Protein AF-A0A1N7S6X3-F1 (afdb_monomer)

pLDDT: mean 72.39, std 24.39, range [26.75, 98.44]

Secondary structure (DSSP, 8-state):
--SSSSSSTTSSSS-----------------------------------------------------------------------------------S---PPSSSSHHHHHHHHHHHH--S---HHHHHHHHHHHHHH-TTHHHHHHHHHHHHHHTTT--TTTHHHHHHHH-HHHHHHHHHHHHHHHH-EES-TTSPEE--STT-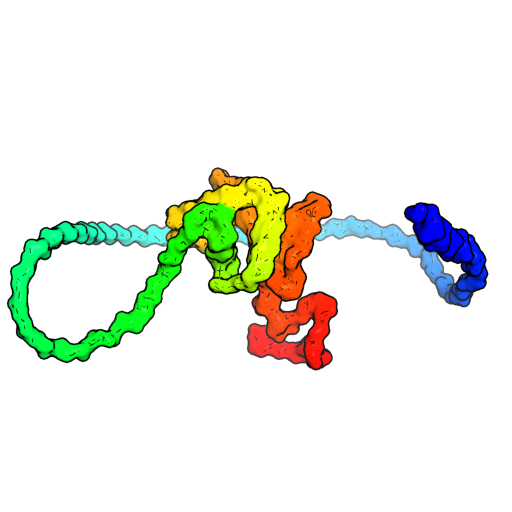TTTGGGTTTPPPTTPPPSSTTGGGSPPTT-

Nearest PDB structures (foldseek):
  8xcm-assembly1_B  TM=8.929E-01  e=5.347E-07  Gluconobacter japonicus

Solvent-accessible surface area (backbone atoms only — not comparable to full-atom values): 16287 Å² total; per-residue (Å²): 145,84,78,73,76,71,69,72,76,69,73,83,84,79,84,82,82,92,86,82,88,84,84,84,86,78,87,87,84,89,78,85,92,77,89,78,92,78,81,91,78,88,80,81,89,79,86,77,79,79,75,81,76,81,79,77,80,79,84,79,86,77,90,74,90,76,87,79,80,79,80,84,75,87,76,93,74,90,81,90,83,89,84,92,79,84,84,86,90,79,82,84,76,82,72,77,82,81,82,71,80,68,53,82,54,31,48,70,70,25,45,53,50,48,48,24,59,59,71,72,43,94,75,74,59,67,68,59,49,51,52,50,52,53,51,46,41,70,68,32,88,56,39,40,61,43,43,23,52,48,44,56,49,49,66,78,48,73,80,68,54,54,89,46,47,46,64,65,25,47,82,80,38,50,69,52,21,49,51,51,51,48,53,52,38,33,46,38,64,8,36,38,70,53,87,92,61,62,45,80,80,37,70,88,79,14,52,67,48,66,89,42,57,93,78,50,72,59,85,98,54,83,68,100,57,81,75,59,85,76,56,80,61,95,89,112

Mean predicted aligned error: 19.17 Å

Structure (mmCIF, N/CA/C/O backbone):
data_AF-A0A1N7S6X3-F1
#
_entry.id   AF-A0A1N7S6X3-F1
#
loop_
_atom_site.group_PDB
_atom_site.id
_atom_site.type_symbol
_atom_site.label_atom_id
_atom_site.label_alt_id
_atom_site.label_comp_id
_atom_site.label_asym_id
_atom_site.label_entity_id
_atom_site.label_seq_id
_atom_site.pdbx_PDB_ins_code
_atom_site.Cartn_x
_atom_site.Cartn_y
_atom_site.Cartn_z
_atom_site.occupancy
_atom_site.B_iso_or_equiv
_atom_site.auth_seq_id
_atom_site.auth_comp_id
_atom_site.auth_asym_id
_atom_site.auth_atom_id
_atom_site.pdbx_PDB_model_num
ATOM 1 N N . MET A 1 1 ? 45.429 -6.943 33.899 1.00 53.84 1 MET A N 1
ATOM 2 C CA . MET A 1 1 ? 45.073 -7.357 32.523 1.00 53.84 1 MET A CA 1
ATOM 3 C C . MET A 1 1 ? 44.300 -6.200 31.912 1.00 53.84 1 MET A C 1
ATOM 5 O O . MET A 1 1 ? 43.087 -6.241 31.816 1.00 53.84 1 MET A O 1
ATOM 9 N N . THR A 1 2 ? 45.024 -5.109 31.670 1.00 52.00 2 THR A N 1
ATOM 10 C CA . THR A 1 2 ? 44.498 -3.747 31.445 1.00 52.00 2 THR A CA 1
ATOM 11 C C . THR A 1 2 ? 45.478 -2.945 30.575 1.00 52.00 2 THR A C 1
ATOM 13 O O . THR A 1 2 ? 45.560 -1.732 30.688 1.00 52.00 2 THR A O 1
ATOM 16 N N . ASP A 1 3 ? 46.244 -3.635 29.722 1.00 44.94 3 ASP A N 1
ATOM 17 C CA . ASP A 1 3 ? 47.366 -3.055 28.957 1.00 44.94 3 ASP A CA 1
ATOM 18 C C . ASP A 1 3 ? 47.232 -3.249 27.432 1.00 44.94 3 ASP A C 1
ATOM 20 O O . ASP A 1 3 ? 48.118 -2.900 26.666 1.00 44.94 3 ASP A O 1
ATOM 24 N N . VAL A 1 4 ? 46.106 -3.799 26.956 1.00 49.28 4 VAL A N 1
ATOM 25 C CA . VAL A 1 4 ? 45.870 -4.014 25.511 1.00 49.28 4 VAL A CA 1
ATOM 26 C C . VAL A 1 4 ? 44.917 -2.965 24.918 1.00 49.28 4 VAL A C 1
ATOM 28 O O . VAL A 1 4 ? 44.951 -2.705 23.720 1.00 49.28 4 VAL A O 1
ATOM 31 N N . GLU A 1 5 ? 44.132 -2.268 25.744 1.00 48.59 5 GLU A N 1
ATOM 32 C CA . GLU A 1 5 ? 43.125 -1.304 25.267 1.00 48.59 5 GLU A CA 1
ATOM 33 C C . GLU A 1 5 ? 43.655 0.136 25.105 1.00 48.59 5 GLU A C 1
ATOM 35 O O . GLU A 1 5 ? 43.010 0.968 24.476 1.00 48.59 5 GLU A O 1
ATOM 40 N N . GLN A 1 6 ? 44.864 0.441 25.596 1.00 47.25 6 GLN A N 1
ATOM 41 C CA . GLN A 1 6 ? 45.470 1.779 25.473 1.00 47.25 6 GLN A CA 1
ATOM 42 C C . GLN A 1 6 ? 46.377 1.964 24.246 1.00 47.25 6 GLN A C 1
ATOM 44 O O . GLN A 1 6 ? 46.793 3.088 23.964 1.00 47.25 6 GLN A O 1
ATOM 49 N N . HIS A 1 7 ? 46.654 0.905 23.476 1.00 40.56 7 HIS A N 1
ATOM 50 C CA . HIS A 1 7 ? 47.499 1.005 22.279 1.00 40.56 7 HIS A CA 1
ATOM 51 C C . HIS A 1 7 ? 46.708 1.255 20.982 1.00 40.56 7 HIS A C 1
ATOM 53 O O . HIS A 1 7 ? 47.263 1.791 20.030 1.00 40.56 7 HIS A O 1
ATOM 59 N N . ALA A 1 8 ? 45.403 0.957 20.958 1.00 43.66 8 ALA A N 1
ATOM 60 C CA . ALA A 1 8 ? 44.550 1.176 19.782 1.00 43.66 8 ALA A CA 1
ATOM 61 C C . ALA A 1 8 ? 43.946 2.594 19.703 1.00 43.66 8 ALA A C 1
ATOM 63 O O . ALA A 1 8 ? 43.548 3.036 18.632 1.00 43.66 8 ALA A O 1
ATOM 64 N N . ALA A 1 9 ? 43.919 3.342 20.811 1.00 42.94 9 ALA A N 1
ATOM 65 C CA . ALA A 1 9 ? 43.341 4.690 20.867 1.00 42.94 9 ALA A CA 1
ATOM 66 C C . ALA A 1 9 ? 44.342 5.824 20.553 1.00 42.94 9 ALA A C 1
ATOM 68 O O . ALA A 1 9 ? 44.000 6.999 20.672 1.00 42.94 9 ALA A O 1
ATOM 69 N N . ARG A 1 10 ? 45.589 5.501 20.174 1.00 41.31 10 ARG A N 1
ATOM 70 C CA . ARG A 1 10 ? 46.667 6.493 19.980 1.00 41.31 10 ARG A CA 1
ATOM 71 C C . ARG A 1 10 ? 47.077 6.710 18.520 1.00 41.31 10 ARG A C 1
ATOM 73 O O . ARG A 1 10 ? 47.930 7.554 18.264 1.00 41.31 10 ARG A O 1
ATOM 80 N N . THR A 1 11 ? 46.468 5.998 17.572 1.00 42.06 11 THR A N 1
ATOM 81 C CA . THR A 1 11 ? 46.850 6.032 16.148 1.00 42.06 11 THR A CA 1
ATOM 82 C C . THR A 1 11 ? 45.893 6.788 15.225 1.00 42.06 11 THR A C 1
ATOM 84 O O . THR A 1 11 ? 46.257 6.999 14.076 1.00 42.06 11 THR A O 1
ATOM 87 N N . ASP A 1 12 ? 44.746 7.282 15.703 1.00 36.38 12 ASP A N 1
ATOM 88 C CA . ASP A 1 12 ? 43.771 7.999 14.851 1.00 36.38 12 ASP A CA 1
ATOM 89 C C . ASP A 1 12 ? 43.773 9.534 15.004 1.00 36.38 12 ASP A C 1
ATOM 91 O O . ASP A 1 12 ? 42.962 10.236 14.408 1.00 36.38 12 ASP A O 1
ATOM 95 N N . ALA A 1 13 ? 44.712 10.095 15.772 1.00 40.72 13 ALA A N 1
ATOM 96 C CA . ALA A 1 13 ? 44.792 11.541 16.023 1.00 40.72 13 ALA A CA 1
ATOM 97 C C . ALA A 1 13 ? 45.877 12.276 15.204 1.00 40.72 13 ALA A C 1
ATOM 99 O O . ALA A 1 13 ? 46.260 13.386 15.568 1.00 40.72 13 ALA A O 1
ATOM 100 N N . ALA A 1 14 ? 46.400 11.682 14.122 1.00 39.44 14 ALA A N 1
ATOM 101 C CA . ALA A 1 14 ? 47.590 12.196 13.424 1.00 39.44 14 ALA A CA 1
ATOM 102 C C . ALA A 1 14 ? 47.449 12.408 11.901 1.00 39.44 14 ALA A C 1
ATOM 104 O O . ALA A 1 14 ? 48.459 12.515 11.212 1.00 39.44 14 ALA A O 1
ATOM 105 N N . HIS A 1 15 ? 46.232 12.543 11.366 1.00 35.91 15 HIS A N 1
ATOM 106 C CA . HIS A 1 15 ? 46.026 13.037 9.994 1.00 35.91 15 HIS A CA 1
ATOM 107 C C . HIS A 1 15 ? 44.893 14.067 9.925 1.00 35.91 15 HIS A C 1
ATOM 109 O O . HIS A 1 15 ? 43.878 13.899 9.259 1.00 35.91 15 HIS A O 1
ATOM 115 N N . ALA A 1 16 ? 45.098 15.175 10.634 1.00 35.66 16 ALA A N 1
ATOM 116 C CA . ALA A 1 16 ? 44.392 16.425 10.399 1.00 35.66 16 ALA A CA 1
ATOM 117 C C . ALA A 1 16 ? 45.441 17.532 10.245 1.00 35.66 16 ALA A C 1
ATOM 119 O O . ALA A 1 16 ? 46.010 17.995 11.231 1.00 35.66 16 ALA A O 1
ATOM 120 N N . GLY A 1 17 ? 45.725 17.917 9.002 1.00 33.25 17 GLY A N 1
ATOM 121 C CA . GLY A 1 17 ? 46.601 19.039 8.683 1.00 33.25 17 GLY A CA 1
ATOM 122 C C . GLY A 1 17 ? 47.352 18.838 7.372 1.00 33.25 17 GLY A C 1
ATOM 123 O O . GLY A 1 17 ? 48.008 17.820 7.196 1.00 33.25 17 GLY A O 1
ATOM 124 N N . GLU A 1 18 ? 47.279 19.853 6.511 1.00 31.52 18 GLU A N 1
ATOM 125 C CA . GLU A 1 18 ? 48.181 20.110 5.378 1.00 31.52 18 GLU A CA 1
ATOM 126 C C . GLU A 1 18 ? 47.805 19.540 3.993 1.00 31.52 18 GLU A C 1
ATOM 128 O O . GLU A 1 18 ? 48.377 18.569 3.511 1.00 31.52 18 GLU A O 1
ATOM 133 N N . ALA A 1 19 ? 46.901 20.235 3.292 1.00 30.62 19 ALA A N 1
ATOM 134 C CA . ALA A 1 19 ? 47.064 20.513 1.858 1.00 30.62 19 ALA A CA 1
ATOM 135 C C . ALA A 1 19 ? 46.185 21.712 1.466 1.00 30.62 19 ALA A C 1
ATOM 137 O O . ALA A 1 19 ? 44.969 21.604 1.316 1.00 30.62 19 ALA A O 1
ATOM 138 N N . ALA A 1 20 ? 46.820 22.875 1.346 1.00 35.91 20 ALA A N 1
ATOM 139 C CA . ALA A 1 20 ? 46.252 24.078 0.759 1.00 35.91 20 ALA A CA 1
ATOM 140 C C . ALA A 1 20 ? 46.655 24.192 -0.721 1.00 35.91 20 ALA A C 1
ATOM 142 O O . ALA A 1 20 ? 47.724 23.730 -1.106 1.00 35.91 20 ALA A O 1
ATOM 143 N N . HIS A 1 21 ? 45.827 24.926 -1.472 1.00 32.00 21 HIS A N 1
ATOM 144 C CA . HIS A 1 21 ? 46.093 25.554 -2.773 1.00 32.00 21 HIS A CA 1
ATOM 145 C C . HIS A 1 21 ? 46.261 24.663 -4.013 1.00 32.00 21 HIS A C 1
ATOM 147 O O . HIS A 1 21 ? 47.369 24.289 -4.364 1.00 32.00 21 HIS A O 1
ATOM 153 N N . GLU A 1 22 ? 45.183 24.544 -4.798 1.00 29.00 22 GLU A N 1
ATOM 154 C CA . GLU A 1 22 ? 45.258 24.780 -6.249 1.00 29.00 22 GLU A CA 1
ATOM 155 C C . GLU A 1 22 ? 43.869 25.180 -6.780 1.00 29.00 22 GLU A C 1
ATOM 157 O O . GLU A 1 22 ? 42.980 24.354 -6.972 1.00 29.00 22 GLU A O 1
ATOM 162 N N . VAL A 1 23 ? 43.650 26.488 -6.943 1.00 33.84 23 VAL A N 1
ATOM 163 C CA . VAL A 1 23 ? 42.459 27.047 -7.597 1.00 33.84 23 VAL A CA 1
ATOM 164 C C . VAL A 1 23 ? 42.807 27.231 -9.068 1.00 33.84 23 VAL A C 1
ATOM 166 O O . VAL A 1 23 ? 43.625 28.080 -9.418 1.00 33.84 23 VAL A O 1
ATOM 169 N N . VAL A 1 24 ? 42.189 26.420 -9.926 1.00 35.25 24 VAL A N 1
ATOM 170 C CA . VAL A 1 24 ? 42.282 26.548 -11.382 1.00 35.25 24 VAL A CA 1
ATOM 171 C C . VAL A 1 24 ? 41.448 27.741 -11.837 1.00 35.25 24 VAL A C 1
ATOM 173 O O . VAL A 1 24 ? 40.229 27.793 -11.679 1.00 35.25 24 VAL A O 1
ATOM 176 N N . GLN A 1 25 ? 42.155 28.698 -12.422 1.00 30.62 25 GLN A N 1
ATOM 177 C CA . GLN A 1 25 ? 41.643 29.863 -13.118 1.00 30.62 25 GLN A CA 1
ATOM 178 C C . GLN A 1 25 ? 41.076 29.444 -14.483 1.00 30.62 25 GLN A C 1
ATOM 180 O O . GLN A 1 25 ? 41.799 28.882 -15.304 1.00 30.62 25 GLN A O 1
ATOM 185 N N . ALA A 1 26 ? 39.806 29.753 -14.752 1.00 33.03 26 ALA A N 1
ATOM 186 C CA . ALA A 1 26 ? 39.234 29.704 -16.096 1.00 33.03 26 ALA A CA 1
ATOM 187 C C . ALA A 1 26 ? 38.746 31.099 -16.498 1.00 33.03 26 ALA A C 1
ATOM 189 O O . ALA A 1 26 ? 38.064 31.787 -15.739 1.00 33.03 26 ALA A O 1
ATOM 190 N N . ALA A 1 27 ? 39.188 31.508 -17.684 1.00 33.91 27 ALA A N 1
ATOM 191 C CA . ALA A 1 27 ? 39.001 32.814 -18.290 1.00 33.91 27 ALA A CA 1
ATOM 192 C C . ALA A 1 27 ? 37.530 33.133 -18.608 1.00 33.91 27 ALA A C 1
ATOM 194 O O . ALA A 1 27 ? 36.703 32.243 -18.801 1.00 33.91 27 ALA A O 1
ATOM 195 N N . GLY A 1 28 ? 37.241 34.433 -18.630 1.00 26.75 28 GLY A N 1
ATOM 196 C CA . GLY A 1 28 ? 35.899 34.991 -18.618 1.00 26.75 28 GLY A CA 1
ATOM 197 C C . GLY A 1 28 ? 35.162 35.025 -19.949 1.00 26.75 28 GLY A C 1
ATOM 198 O O . GLY A 1 28 ? 35.737 34.828 -21.015 1.00 26.75 28 GLY A O 1
ATOM 199 N N . ILE A 1 29 ? 33.879 35.369 -19.837 1.00 30.33 29 ILE A N 1
ATOM 200 C CA . ILE A 1 29 ? 33.106 36.076 -20.855 1.00 30.33 29 ILE A CA 1
ATOM 201 C C . ILE A 1 29 ? 32.285 37.134 -20.113 1.00 30.33 29 ILE A C 1
ATOM 203 O O . ILE A 1 29 ? 31.502 36.826 -19.215 1.00 30.33 29 ILE A O 1
ATOM 207 N N . ASP A 1 30 ? 32.571 38.378 -20.470 1.00 33.56 30 ASP A N 1
ATOM 208 C CA . ASP A 1 30 ? 31.868 39.604 -20.116 1.00 33.56 30 ASP A CA 1
ATOM 209 C C . ASP A 1 30 ? 30.653 39.725 -21.048 1.00 33.56 30 ASP A C 1
ATOM 211 O O . ASP A 1 30 ? 30.828 39.624 -22.261 1.00 33.56 30 ASP A O 1
ATOM 215 N N . ASP A 1 31 ? 29.442 39.903 -20.512 1.00 34.84 31 ASP A N 1
ATOM 216 C CA . ASP A 1 31 ? 28.372 40.564 -21.268 1.00 34.84 31 ASP A CA 1
ATOM 217 C C . ASP A 1 31 ? 27.324 41.196 -20.333 1.00 34.84 31 ASP A C 1
ATOM 219 O O . ASP A 1 31 ? 26.481 40.537 -19.721 1.00 34.84 31 ASP A O 1
ATOM 223 N N . GLY A 1 32 ? 27.460 42.513 -20.173 1.00 31.36 32 GLY A N 1
ATOM 224 C CA . GLY A 1 32 ? 26.377 43.492 -20.270 1.00 31.36 32 GLY A CA 1
ATOM 225 C C . GLY A 1 32 ? 25.036 43.204 -19.591 1.00 31.36 32 GLY A C 1
ATOM 226 O O . GLY A 1 32 ? 24.081 42.743 -20.212 1.00 31.36 32 GLY A O 1
ATOM 227 N N . ALA A 1 33 ? 24.886 43.693 -18.360 1.00 35.53 33 ALA A N 1
ATOM 228 C CA . ALA A 1 33 ? 23.583 44.047 -17.810 1.00 35.53 33 ALA A CA 1
ATOM 229 C C . ALA A 1 33 ? 23.099 45.387 -18.399 1.00 35.53 33 ALA A C 1
ATOM 231 O O . ALA A 1 33 ? 23.714 46.424 -18.156 1.00 35.53 33 ALA A O 1
ATOM 232 N N . GLN A 1 34 ? 21.952 45.397 -19.087 1.00 35.16 34 GLN A N 1
ATOM 233 C CA . GLN A 1 34 ? 21.093 46.582 -19.180 1.00 35.16 34 GLN A CA 1
ATOM 234 C C . GLN A 1 34 ? 19.619 46.212 -19.029 1.00 35.16 34 GLN A C 1
ATOM 236 O O . GLN A 1 34 ? 19.109 45.269 -19.630 1.00 35.16 34 GLN A O 1
ATOM 241 N N . GLY A 1 35 ? 18.962 46.973 -18.153 1.00 31.78 35 GLY A N 1
ATOM 242 C CA . GLY A 1 35 ? 17.582 46.794 -17.742 1.00 31.78 35 GLY A CA 1
ATOM 243 C C . GLY A 1 35 ? 16.553 47.146 -18.811 1.00 31.78 35 GLY A C 1
ATOM 244 O O . GLY A 1 35 ? 16.799 47.884 -19.761 1.00 31.78 35 GLY A O 1
ATOM 245 N N . GLY A 1 36 ? 15.345 46.639 -18.587 1.00 30.47 36 GLY A N 1
ATOM 246 C CA . GLY A 1 36 ? 14.185 46.918 -19.416 1.00 30.47 36 GLY A CA 1
ATOM 247 C C . GLY A 1 36 ? 12.906 46.490 -18.717 1.00 30.47 36 GLY A C 1
ATOM 248 O O . GLY A 1 36 ? 12.326 45.458 -19.034 1.00 30.47 36 GLY A O 1
ATOM 249 N N . SER A 1 37 ? 12.469 47.289 -17.745 1.00 36.44 37 SER A N 1
ATOM 250 C CA . SER A 1 37 ? 11.117 47.243 -17.194 1.00 36.44 37 SER A CA 1
ATOM 251 C C . SER A 1 37 ? 10.092 47.382 -18.319 1.00 36.44 37 SER A C 1
ATOM 253 O O . SER A 1 37 ? 10.125 48.385 -19.028 1.00 36.44 37 SER A O 1
ATOM 255 N N . ARG A 1 38 ? 9.135 46.452 -18.441 1.00 37.91 38 ARG A N 1
ATOM 256 C CA . ARG A 1 38 ? 7.807 46.741 -19.010 1.00 37.91 38 ARG A CA 1
ATOM 257 C C . ARG A 1 38 ? 6.749 45.709 -18.583 1.00 37.91 38 ARG A C 1
ATOM 259 O O . ARG A 1 38 ? 7.090 44.596 -18.194 1.00 37.91 38 ARG A O 1
ATOM 266 N N . PRO A 1 39 ? 5.475 46.133 -18.540 1.00 39.84 39 PRO A N 1
ATOM 267 C CA . PRO A 1 39 ? 4.513 45.687 -17.549 1.00 39.84 39 PRO A CA 1
ATOM 268 C C . PRO A 1 39 ? 3.695 44.463 -17.953 1.00 39.84 39 PRO A C 1
ATOM 270 O O . PRO A 1 39 ? 3.424 44.183 -19.117 1.00 39.84 39 PRO A O 1
ATOM 273 N N . ARG A 1 40 ? 3.217 43.814 -16.895 1.00 39.88 40 ARG A N 1
ATOM 274 C CA . ARG A 1 40 ? 2.180 42.791 -16.836 1.00 39.88 40 ARG A CA 1
ATO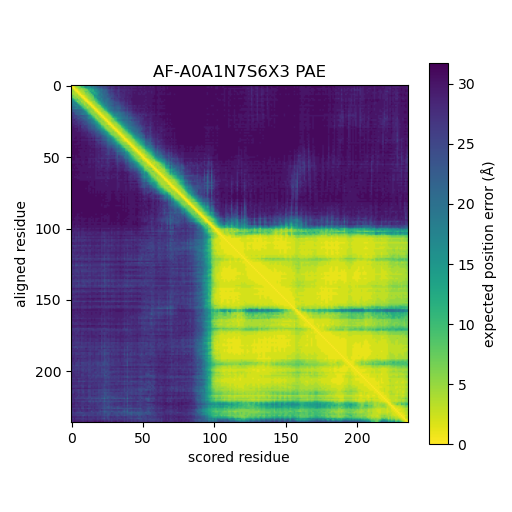M 275 C C . ARG A 1 40 ? 0.868 43.353 -17.409 1.00 39.88 40 ARG A C 1
ATOM 277 O O . ARG A 1 40 ? 0.151 44.071 -16.718 1.00 39.88 40 ARG A O 1
ATOM 284 N N . THR A 1 41 ? 0.550 43.043 -18.662 1.00 36.88 41 THR A N 1
ATOM 285 C CA . THR A 1 41 ? -0.768 43.337 -19.241 1.00 36.88 41 THR A CA 1
ATOM 286 C C . THR A 1 41 ? -1.710 42.171 -18.980 1.00 36.88 41 THR A C 1
ATOM 288 O O . THR A 1 41 ? -1.595 41.106 -19.584 1.00 36.88 41 THR A O 1
ATOM 291 N N . ALA A 1 42 ? -2.644 42.395 -18.060 1.00 40.94 42 ALA A N 1
ATOM 292 C CA . ALA A 1 42 ? -3.862 41.618 -17.948 1.00 40.94 42 ALA A CA 1
ATOM 293 C C . ALA A 1 42 ? -4.764 41.912 -19.159 1.00 40.94 42 ALA A C 1
ATOM 295 O O . ALA A 1 42 ? -5.094 43.062 -19.435 1.00 40.94 42 ALA A O 1
ATOM 296 N N . SER A 1 43 ? -5.164 40.859 -19.858 1.00 37.16 43 SER A N 1
ATOM 297 C CA . SER A 1 43 ? -6.297 40.810 -20.783 1.00 37.16 43 SER A CA 1
ATOM 298 C C . SER A 1 43 ? -6.923 39.440 -20.520 1.00 37.16 43 SER A C 1
ATOM 300 O O . SER A 1 43 ? -6.215 38.440 -20.521 1.00 37.16 43 SER A O 1
ATOM 302 N N . GLY A 1 44 ? -8.174 39.287 -20.115 1.00 34.22 44 GLY A N 1
ATOM 303 C CA . GLY A 1 44 ? -9.343 40.069 -20.464 1.00 34.22 44 GLY A CA 1
ATOM 304 C C . GLY A 1 44 ? -10.362 39.059 -20.980 1.00 34.22 44 GLY A C 1
ATOM 305 O O . GLY A 1 44 ? -10.260 38.615 -22.112 1.00 34.22 44 GLY A O 1
ATOM 306 N N . SER A 1 45 ? -11.277 38.670 -20.092 1.00 38.69 45 SER A N 1
ATOM 307 C CA . SER A 1 45 ? -12.605 38.102 -20.348 1.00 38.69 45 SER A CA 1
ATOM 308 C C . SER A 1 45 ? -12.772 36.999 -21.401 1.00 38.69 45 SER A C 1
ATOM 310 O O . SER A 1 45 ? -12.824 37.235 -22.602 1.00 38.69 45 SER A O 1
ATOM 312 N N . GLY A 1 46 ? -13.072 35.800 -20.901 1.00 33.91 46 GLY A N 1
ATOM 313 C CA . GLY A 1 46 ? -13.652 34.714 -21.684 1.00 33.91 46 GLY A CA 1
ATOM 314 C C . GLY A 1 46 ? -14.246 33.625 -20.797 1.00 33.91 46 GLY A C 1
ATOM 315 O O . GLY A 1 46 ? -13.891 32.460 -20.936 1.00 33.91 46 GLY A O 1
ATOM 316 N N . PHE A 1 47 ? -15.120 33.986 -19.850 1.00 38.50 47 PHE A N 1
ATOM 317 C CA . PHE A 1 47 ? -15.964 33.001 -19.168 1.00 38.50 47 PHE A CA 1
ATOM 318 C C . PHE A 1 47 ? -16.959 32.431 -20.186 1.00 38.50 47 PHE A C 1
ATOM 320 O O . PHE A 1 47 ? -18.040 32.980 -20.392 1.00 38.50 47 PHE A O 1
ATOM 327 N N . ILE A 1 48 ? -16.605 31.322 -20.837 1.00 44.22 48 ILE A N 1
ATOM 328 C CA . ILE A 1 48 ? -17.596 30.493 -21.522 1.00 44.22 48 ILE A CA 1
ATOM 329 C C . ILE A 1 48 ? -18.326 29.705 -20.438 1.00 44.22 48 ILE A C 1
ATOM 331 O O . ILE A 1 48 ? -17.876 28.657 -19.975 1.00 44.22 48 ILE A O 1
ATOM 335 N N . ALA A 1 49 ? -19.467 30.248 -20.021 1.00 41.31 49 ALA A N 1
ATOM 336 C CA . ALA A 1 49 ? -20.462 29.535 -19.246 1.00 41.31 49 ALA A CA 1
ATOM 337 C C . ALA A 1 49 ? -20.949 28.326 -20.063 1.00 41.31 49 ALA A C 1
ATOM 339 O O . ALA A 1 49 ? -21.765 28.453 -20.976 1.00 41.31 49 ALA A O 1
ATOM 340 N N . ARG A 1 50 ? -20.440 27.128 -19.755 1.00 47.34 50 ARG A N 1
ATOM 341 C CA . ARG A 1 50 ? -21.055 25.885 -20.227 1.00 47.34 50 ARG A CA 1
ATOM 342 C C . ARG A 1 50 ? -22.350 25.677 -19.450 1.00 47.34 50 ARG A C 1
ATOM 344 O O . ARG A 1 50 ? -22.347 25.254 -18.300 1.00 47.34 50 ARG A O 1
ATOM 351 N N . SER A 1 51 ? -23.449 26.019 -20.112 1.00 61.22 51 SER A N 1
ATOM 352 C CA . SER A 1 51 ? -24.817 25.737 -19.688 1.00 61.22 51 SER A CA 1
ATOM 353 C C . SER A 1 51 ? -24.987 24.234 -19.399 1.00 61.22 51 SER A C 1
ATOM 355 O O . SER A 1 51 ? -24.640 23.415 -20.257 1.00 61.22 51 SER A O 1
ATOM 357 N N . PRO A 1 52 ? -25.490 23.827 -18.220 1.00 51.47 52 PRO A N 1
ATOM 358 C CA . PRO A 1 52 ? -25.766 22.427 -17.943 1.00 51.47 52 PRO A CA 1
ATOM 359 C C . PRO A 1 52 ? -27.005 22.000 -18.737 1.00 51.47 52 PRO A C 1
ATOM 361 O O . PRO A 1 52 ? -28.138 22.374 -18.429 1.00 51.47 52 PRO A O 1
ATOM 364 N N . CYS A 1 53 ? -26.784 21.209 -19.787 1.00 50.19 53 CYS A N 1
ATOM 365 C CA . CYS A 1 53 ? -27.863 20.568 -20.523 1.00 50.19 53 CYS A CA 1
ATOM 366 C C . CYS A 1 53 ? -28.573 19.584 -19.584 1.00 50.19 53 CYS A C 1
ATOM 368 O O . CYS A 1 53 ? -27.964 18.659 -19.040 1.00 50.19 53 CYS A O 1
ATOM 370 N N . ARG A 1 54 ? -29.860 19.849 -19.354 1.00 58.38 54 ARG A N 1
ATOM 371 C CA . ARG A 1 54 ? -30.760 19.130 -18.451 1.00 58.38 54 ARG A CA 1
ATOM 372 C C . ARG A 1 54 ? -30.824 17.657 -18.858 1.00 58.38 54 ARG A C 1
ATOM 374 O O . ARG A 1 54 ? -31.546 17.298 -19.784 1.00 58.38 54 ARG A O 1
ATOM 381 N N . ARG A 1 55 ? -30.075 16.789 -18.173 1.00 60.50 55 ARG A N 1
ATOM 382 C CA . ARG A 1 55 ? -30.254 15.339 -18.291 1.00 60.50 55 ARG A CA 1
ATOM 383 C C . ARG A 1 55 ? -31.511 14.959 -17.518 1.00 60.50 55 ARG A C 1
ATOM 385 O O . ARG A 1 55 ? -31.513 14.866 -16.296 1.00 60.50 55 ARG A O 1
ATOM 392 N N . SER A 1 56 ? -32.592 14.847 -18.280 1.00 50.62 56 SER A N 1
ATOM 393 C CA . SER A 1 56 ? -33.885 14.319 -17.869 1.00 50.62 56 SER A CA 1
ATOM 394 C C . SER A 1 56 ? -33.709 12.941 -17.235 1.00 50.62 56 SER A C 1
ATOM 396 O O . SER A 1 56 ? -33.307 11.991 -17.904 1.00 50.62 56 SER A O 1
ATOM 398 N N . TRP A 1 57 ? -34.031 12.848 -15.948 1.00 47.88 57 TRP A N 1
ATOM 399 C CA . TRP A 1 57 ? -34.217 11.592 -15.236 1.00 47.88 57 TRP A CA 1
ATOM 400 C C . TRP A 1 57 ? -35.471 10.907 -15.782 1.00 47.88 57 TRP A C 1
ATOM 402 O O . TRP A 1 57 ? -36.579 11.397 -15.575 1.00 47.88 57 TRP A O 1
ATOM 412 N N . MET A 1 58 ? -35.312 9.789 -16.492 1.00 59.16 58 MET A N 1
ATOM 413 C CA . MET A 1 58 ? -36.439 8.898 -16.752 1.00 59.16 58 MET A CA 1
ATOM 414 C C . MET A 1 58 ? -36.624 7.974 -15.551 1.00 59.16 58 MET A C 1
ATOM 416 O O . MET A 1 58 ? -35.813 7.090 -15.283 1.00 59.16 58 MET A O 1
ATOM 420 N N . LEU A 1 59 ? -37.708 8.234 -14.824 1.00 49.44 59 LEU A N 1
ATOM 421 C CA . LEU A 1 59 ? -38.292 7.363 -13.816 1.00 49.44 59 LEU A CA 1
ATOM 422 C C . LEU A 1 59 ? -38.784 6.080 -14.499 1.00 49.44 59 LEU A C 1
ATOM 424 O O . LEU A 1 59 ? -39.863 6.050 -15.086 1.00 49.44 59 LEU A O 1
ATOM 428 N N . GLY A 1 60 ? -37.979 5.023 -14.429 1.00 47.34 60 GLY A N 1
ATOM 429 C CA . GLY A 1 60 ? -38.408 3.659 -14.716 1.00 47.34 60 GLY A CA 1
ATOM 430 C C . GLY A 1 60 ? -38.933 3.013 -13.441 1.00 47.34 60 GLY A C 1
ATOM 431 O O . GLY A 1 60 ? -38.163 2.450 -12.669 1.00 47.34 60 GLY A O 1
ATOM 432 N N . ALA A 1 61 ? -40.240 3.118 -13.207 1.00 54.69 61 ALA A N 1
ATOM 433 C CA . ALA A 1 61 ? -40.930 2.340 -12.190 1.00 54.69 61 ALA A CA 1
ATOM 434 C C . ALA A 1 61 ? -41.022 0.876 -12.651 1.00 54.69 61 ALA A C 1
ATOM 436 O O . ALA A 1 61 ? -41.819 0.546 -13.525 1.00 54.69 61 ALA A O 1
ATOM 437 N N . LEU A 1 62 ? -40.212 -0.001 -12.060 1.00 54.38 62 LEU A N 1
ATOM 438 C CA . LEU A 1 62 ? -40.392 -1.450 -12.141 1.00 54.38 62 LEU A CA 1
ATOM 439 C C . LEU A 1 62 ? -40.704 -1.967 -10.739 1.00 54.38 62 LEU A C 1
ATOM 441 O O . LEU A 1 62 ? -39.825 -2.270 -9.937 1.00 54.38 62 LEU A O 1
ATOM 445 N N . ALA A 1 63 ? -42.001 -2.021 -10.449 1.00 55.12 63 ALA A N 1
ATOM 446 C CA . ALA A 1 63 ? -42.539 -2.779 -9.339 1.00 55.12 63 ALA A CA 1
ATOM 447 C C . ALA A 1 63 ? -42.496 -4.266 -9.712 1.00 55.12 63 ALA A C 1
ATOM 449 O O . ALA A 1 63 ? -43.358 -4.750 -10.440 1.00 55.12 63 ALA A O 1
ATOM 450 N N . SER A 1 64 ? -41.502 -4.986 -9.199 1.00 60.53 64 SER A N 1
ATOM 451 C CA . SER A 1 64 ? -41.510 -6.449 -9.186 1.00 60.53 64 SER A CA 1
ATOM 452 C C . SER A 1 64 ? -41.412 -6.919 -7.745 1.00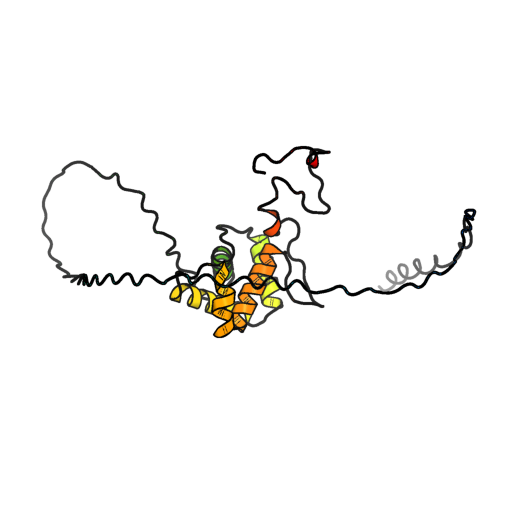 60.53 64 SER A C 1
ATOM 454 O O . SER A 1 64 ? -40.334 -7.163 -7.210 1.00 60.53 64 SER A O 1
ATOM 456 N N . ALA A 1 65 ? -42.577 -7.022 -7.109 1.00 51.78 65 ALA A N 1
ATOM 457 C CA . ALA A 1 65 ? -42.758 -7.814 -5.908 1.00 51.78 65 ALA A CA 1
ATOM 458 C C . ALA A 1 65 ? -42.797 -9.292 -6.321 1.00 51.78 65 ALA A C 1
ATOM 460 O O . ALA A 1 65 ? -43.809 -9.782 -6.812 1.00 51.78 65 ALA A O 1
ATOM 461 N N . ALA A 1 66 ? -41.688 -10.002 -6.132 1.00 52.06 66 ALA A N 1
ATOM 462 C CA . ALA A 1 66 ? -41.659 -11.458 -6.159 1.00 52.06 66 ALA A CA 1
ATOM 463 C C . ALA A 1 66 ? -41.096 -11.929 -4.818 1.00 52.06 66 ALA A C 1
ATOM 465 O O . ALA A 1 66 ? -39.887 -12.041 -4.625 1.00 52.06 66 ALA A O 1
ATOM 466 N N . GLY A 1 67 ? -41.995 -12.129 -3.854 1.00 48.78 67 GLY A N 1
ATOM 467 C CA . GLY A 1 67 ? -41.665 -12.786 -2.600 1.00 48.78 67 GLY A CA 1
ATOM 468 C C . GLY A 1 67 ? -41.432 -14.269 -2.860 1.00 48.78 67 GLY A C 1
ATOM 469 O O . GLY A 1 67 ? -42.379 -15.003 -3.122 1.00 48.78 67 GLY A O 1
ATOM 470 N N . PHE A 1 68 ? -40.184 -14.718 -2.770 1.00 59.56 68 PHE A N 1
ATOM 471 C CA . PHE A 1 68 ? -39.879 -16.138 -2.653 1.00 59.56 68 PHE A CA 1
ATOM 472 C C . PHE A 1 68 ? -39.760 -16.481 -1.170 1.00 59.56 68 PHE A C 1
ATOM 474 O O . PHE A 1 68 ? -38.717 -16.299 -0.546 1.00 59.56 68 PHE A O 1
ATOM 481 N N . ALA A 1 69 ? -40.860 -16.961 -0.593 1.00 57.66 69 ALA A N 1
ATOM 482 C CA . ALA A 1 69 ? -40.834 -17.641 0.690 1.00 57.66 69 ALA A CA 1
ATOM 483 C C . ALA A 1 69 ? -40.222 -19.033 0.479 1.00 57.66 69 ALA A C 1
ATOM 485 O O . ALA A 1 69 ? -40.874 -19.932 -0.048 1.00 57.66 69 ALA A O 1
ATOM 486 N N . PHE A 1 70 ? -38.960 -19.218 0.867 1.00 58.59 70 PHE A N 1
ATOM 487 C CA . PHE A 1 70 ? -38.362 -20.549 0.941 1.00 58.59 70 PHE A CA 1
ATOM 488 C C . PHE A 1 70 ? -38.714 -21.158 2.304 1.00 58.59 70 PHE A C 1
ATOM 490 O O . PHE A 1 70 ? -38.007 -20.978 3.295 1.00 58.59 70 PHE A O 1
ATOM 497 N N . SER A 1 71 ? -39.851 -21.852 2.377 1.00 55.75 71 SER A N 1
ATOM 498 C CA . SER A 1 71 ? -40.152 -22.734 3.506 1.00 55.75 71 SER A CA 1
ATOM 499 C C . SER A 1 71 ? -39.237 -23.953 3.431 1.00 55.75 71 SER A C 1
ATOM 501 O O . SER A 1 71 ? -39.482 -24.894 2.681 1.00 55.75 71 SER A O 1
ATOM 503 N N . THR A 1 72 ? -38.171 -23.942 4.224 1.00 52.62 72 THR A N 1
ATOM 504 C CA . THR A 1 72 ? -37.407 -25.148 4.550 1.00 52.62 72 THR A CA 1
ATOM 505 C C . THR A 1 72 ? -38.251 -26.011 5.493 1.00 52.62 72 THR A C 1
ATOM 507 O O . THR A 1 72 ? -38.327 -25.782 6.698 1.00 52.62 72 THR A O 1
ATOM 510 N N . ALA A 1 73 ? -38.964 -26.979 4.916 1.00 49.69 73 ALA A N 1
ATOM 511 C CA . ALA A 1 73 ? -39.593 -28.060 5.657 1.00 49.69 73 ALA A CA 1
ATOM 512 C C . ALA A 1 73 ? -38.584 -29.208 5.775 1.00 49.69 73 ALA A C 1
ATOM 514 O O . ALA A 1 73 ? -38.391 -29.996 4.848 1.00 49.69 73 ALA A O 1
ATOM 515 N N . ALA A 1 74 ? -37.930 -29.291 6.932 1.00 51.41 74 ALA A N 1
ATOM 516 C CA . ALA A 1 74 ? -37.164 -30.459 7.329 1.00 51.41 74 ALA A CA 1
ATOM 517 C C . ALA A 1 74 ? -38.086 -31.689 7.350 1.00 51.41 74 ALA A C 1
ATOM 519 O O . ALA A 1 74 ? -39.053 -31.740 8.106 1.00 51.41 74 ALA A O 1
ATOM 520 N N . SER A 1 75 ? -37.788 -32.686 6.519 1.00 59.06 75 SER A N 1
ATOM 521 C CA . SER A 1 75 ? -38.406 -34.009 6.595 1.00 59.06 75 SER A CA 1
ATOM 522 C C . SER A 1 75 ? -37.306 -35.052 6.709 1.00 59.06 75 SER A C 1
ATOM 524 O O . SER A 1 75 ? -36.709 -35.476 5.723 1.00 59.06 75 SER A O 1
ATOM 526 N N . HIS A 1 76 ? -37.035 -35.471 7.941 1.00 53.38 76 HIS A N 1
ATOM 527 C CA . HIS A 1 76 ? -36.286 -36.688 8.210 1.00 53.38 76 HIS A CA 1
ATOM 528 C C . HIS A 1 76 ? -37.235 -37.879 8.058 1.00 53.38 76 HIS A C 1
ATOM 530 O O . HIS A 1 76 ? -38.046 -38.135 8.948 1.00 53.38 76 HIS A O 1
ATOM 536 N N . ARG A 1 77 ? -37.118 -38.655 6.974 1.00 48.78 77 ARG A N 1
ATOM 537 C CA . ARG A 1 77 ? -37.468 -40.080 7.032 1.00 48.78 77 ARG A CA 1
ATOM 538 C C . ARG A 1 77 ? -36.760 -40.905 5.967 1.00 48.78 77 ARG A C 1
ATOM 540 O O . ARG A 1 77 ? -36.855 -40.648 4.776 1.00 48.78 77 ARG A O 1
ATOM 547 N N . ALA A 1 78 ? -36.059 -41.913 6.462 1.00 48.66 78 ALA A N 1
ATOM 548 C CA . ALA A 1 78 ? -35.385 -42.960 5.723 1.00 48.66 78 ALA A CA 1
ATOM 549 C C . ALA A 1 78 ? -36.352 -43.844 4.918 1.00 48.66 78 ALA A C 1
ATOM 551 O O . ALA A 1 78 ? -37.406 -44.199 5.440 1.00 48.66 78 ALA A O 1
ATOM 552 N N . ALA A 1 79 ? -35.928 -44.294 3.729 1.00 48.28 79 ALA A N 1
ATOM 553 C CA . ALA A 1 79 ? -36.044 -45.691 3.288 1.00 48.28 79 ALA A CA 1
ATOM 554 C C . ALA A 1 79 ? -35.333 -45.938 1.936 1.00 48.28 79 ALA A C 1
ATOM 556 O O . ALA A 1 79 ? -35.643 -45.323 0.926 1.00 48.28 79 ALA A O 1
ATOM 557 N N . ARG A 1 80 ? -34.374 -46.873 1.987 1.00 46.25 80 ARG A N 1
ATOM 558 C CA . ARG A 1 80 ? -33.866 -47.825 0.974 1.00 46.25 80 ARG A CA 1
ATOM 559 C C . ARG A 1 80 ? -34.464 -47.823 -0.454 1.00 46.25 80 ARG A C 1
ATOM 561 O O . ARG A 1 80 ? -35.658 -48.049 -0.601 1.00 46.25 80 ARG A O 1
ATOM 568 N N . GLY A 1 81 ? -33.578 -47.887 -1.467 1.00 42.19 81 GLY A N 1
ATOM 569 C CA . GLY A 1 81 ? -33.767 -48.772 -2.641 1.00 42.19 81 GLY A CA 1
ATOM 570 C C . GLY A 1 81 ? -33.295 -48.289 -4.033 1.00 42.19 81 GLY A C 1
ATOM 571 O O . GLY A 1 81 ? -34.065 -47.647 -4.724 1.00 42.19 81 GLY A O 1
ATOM 572 N N . ILE A 1 82 ? -32.072 -48.682 -4.439 1.00 50.28 82 ILE A N 1
ATOM 573 C CA . ILE A 1 82 ? -31.617 -49.196 -5.769 1.00 50.28 82 ILE A CA 1
ATOM 574 C C . ILE A 1 82 ? -32.126 -48.473 -7.050 1.00 50.28 82 ILE A C 1
ATOM 576 O O . ILE A 1 82 ? -33.255 -48.675 -7.473 1.00 50.28 82 ILE A O 1
ATOM 580 N N . GLY A 1 83 ? -31.287 -47.703 -7.758 1.00 42.03 83 GLY A N 1
ATOM 581 C CA . GLY A 1 83 ? -30.567 -48.172 -8.963 1.00 42.03 83 GLY A CA 1
ATOM 582 C C . GLY A 1 83 ? -30.358 -47.035 -9.999 1.00 42.03 83 GLY A C 1
ATOM 583 O O . GLY A 1 83 ? -31.054 -46.028 -9.908 1.00 42.03 83 GLY A O 1
ATOM 584 N N . PRO A 1 84 ? -29.386 -47.134 -10.933 1.00 49.03 84 PRO A N 1
ATOM 585 C CA . PRO A 1 84 ? -28.665 -45.986 -11.495 1.00 49.03 84 PRO A CA 1
ATOM 586 C C . PRO A 1 84 ? -29.250 -45.465 -12.819 1.00 49.03 84 PRO A C 1
ATOM 588 O O . PRO A 1 84 ? -29.545 -46.245 -13.719 1.00 49.03 84 PRO A O 1
ATOM 591 N N . VAL A 1 85 ? -29.319 -44.140 -12.987 1.00 53.69 85 VAL A N 1
ATOM 592 C CA . VAL A 1 85 ? -29.425 -43.501 -14.310 1.00 53.69 85 VAL A CA 1
ATOM 593 C C . VAL A 1 85 ? -28.300 -42.490 -14.483 1.00 53.69 85 VAL A C 1
ATOM 595 O O . VAL A 1 85 ? -27.945 -41.746 -13.571 1.00 53.69 85 VAL A O 1
ATOM 598 N N . ALA A 1 86 ? -27.685 -42.577 -15.653 1.00 51.28 86 ALA A N 1
ATOM 599 C CA . ALA A 1 86 ? -26.397 -42.019 -15.995 1.00 51.28 86 ALA A CA 1
ATOM 600 C C . ALA A 1 86 ? -26.379 -40.482 -16.064 1.00 51.28 86 ALA A C 1
ATOM 602 O O . ALA A 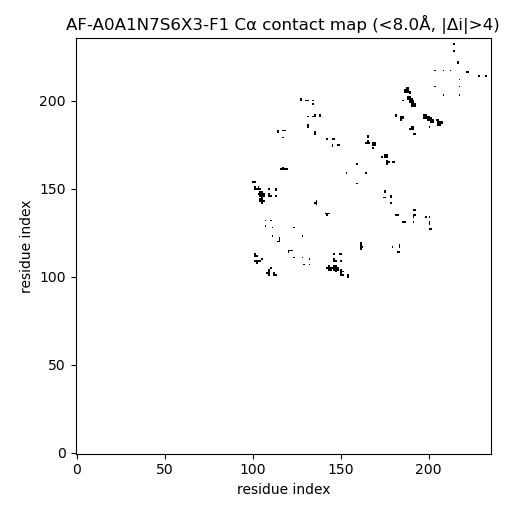1 86 ? -27.248 -39.846 -16.652 1.00 51.28 86 ALA A O 1
ATOM 603 N N . SER A 1 87 ? -25.316 -39.944 -15.470 1.00 53.38 87 SER A N 1
ATOM 604 C CA . SER A 1 87 ? -24.550 -38.736 -15.781 1.00 53.38 87 SER A CA 1
ATOM 605 C C . SER A 1 87 ? -25.073 -37.760 -16.843 1.00 53.38 87 SER A C 1
ATOM 607 O O . SER A 1 87 ? -24.922 -37.991 -18.039 1.00 53.38 87 SER A O 1
ATOM 609 N N . LEU A 1 88 ? -25.454 -36.568 -16.376 1.00 52.09 88 LEU A N 1
ATOM 610 C CA . LEU A 1 88 ? -25.260 -35.286 -17.068 1.00 52.09 88 LEU A CA 1
ATOM 611 C C . LEU A 1 88 ? -24.809 -34.233 -16.034 1.00 52.09 88 LEU A C 1
ATOM 613 O O . LEU A 1 88 ? -25.485 -33.247 -15.762 1.00 52.09 88 LEU A O 1
ATOM 617 N N . SER A 1 89 ? -23.648 -34.467 -15.418 1.00 54.81 89 SER A N 1
ATOM 618 C CA . SER A 1 89 ? -22.970 -33.494 -14.551 1.00 54.81 89 SER A CA 1
ATOM 619 C C . SER A 1 89 ? -21.963 -32.689 -15.372 1.00 54.81 89 SER A C 1
ATOM 621 O O . SER A 1 89 ? -20.766 -32.938 -15.306 1.00 54.81 89 SER A O 1
ATOM 623 N N . HIS A 1 90 ? -22.441 -31.732 -16.165 1.00 52.53 90 HIS A N 1
ATOM 624 C CA . HIS A 1 90 ? -21.590 -30.699 -16.766 1.00 52.53 90 HIS A CA 1
ATOM 625 C C . HIS A 1 90 ? -22.294 -29.340 -16.714 1.00 52.53 90 HIS A C 1
ATOM 627 O O . HIS A 1 90 ? -22.787 -28.821 -17.706 1.00 52.53 90 HIS A O 1
ATOM 633 N N . LEU A 1 91 ? -22.327 -28.760 -15.515 1.00 53.44 91 LEU A N 1
ATOM 634 C CA . LEU A 1 91 ? -22.473 -27.316 -15.317 1.00 53.44 91 LEU A CA 1
ATOM 635 C C . LEU A 1 91 ? -21.669 -26.905 -14.073 1.00 53.44 91 LEU A C 1
ATOM 637 O O . LEU A 1 91 ? -22.171 -26.323 -13.119 1.00 53.44 91 LEU A O 1
ATOM 641 N N . ALA A 1 92 ? -20.387 -27.276 -14.072 1.00 56.19 92 ALA A N 1
ATOM 642 C CA . ALA A 1 92 ? -19.392 -26.676 -13.195 1.00 56.19 92 ALA A CA 1
ATOM 643 C C . ALA A 1 92 ? -18.889 -25.397 -13.876 1.00 56.19 92 ALA A C 1
ATOM 645 O O . ALA A 1 92 ? -18.369 -25.469 -14.988 1.00 56.19 92 ALA A O 1
ATOM 646 N N . GLY A 1 93 ? -19.062 -24.239 -13.234 1.00 55.97 93 GLY A N 1
ATOM 647 C CA . GLY A 1 93 ? -18.451 -23.004 -13.730 1.00 55.97 93 GLY A CA 1
ATOM 648 C C . GLY A 1 93 ? -19.059 -21.675 -13.292 1.00 55.97 93 GLY A C 1
ATOM 649 O O . GLY A 1 93 ? -18.553 -20.645 -13.722 1.00 55.97 93 GLY A O 1
ATOM 650 N N . ILE A 1 94 ? -20.093 -21.637 -12.443 1.00 59.09 94 ILE A N 1
ATOM 651 C CA . ILE A 1 94 ? -20.428 -20.378 -11.761 1.00 59.09 94 ILE A CA 1
ATOM 652 C C . ILE A 1 94 ? -19.460 -20.253 -10.585 1.00 59.09 94 ILE A C 1
ATOM 654 O O . ILE A 1 94 ? -19.741 -20.719 -9.482 1.00 59.09 94 ILE A O 1
ATOM 658 N N . SER A 1 95 ? -18.284 -19.678 -10.842 1.00 53.50 95 SER A N 1
ATOM 659 C CA . SER A 1 95 ? -17.417 -19.182 -9.776 1.00 53.50 95 SER A CA 1
ATOM 660 C C . SER A 1 95 ? -18.252 -18.220 -8.929 1.00 53.50 95 SER A C 1
ATOM 662 O O . SER A 1 95 ? -18.765 -17.243 -9.484 1.00 53.50 95 SER A O 1
ATOM 664 N N . PRO A 1 96 ? -18.449 -18.467 -7.622 1.00 49.88 96 PRO A N 1
ATOM 665 C CA . PRO A 1 96 ? -19.117 -17.490 -6.784 1.00 49.88 96 PRO A CA 1
ATOM 666 C C . PRO A 1 96 ? -18.294 -16.203 -6.842 1.00 49.88 96 PRO A C 1
ATOM 668 O O . PRO A 1 96 ? -17.096 -16.192 -6.552 1.00 49.88 96 PRO A O 1
ATOM 671 N N . ALA A 1 97 ? -18.934 -15.122 -7.278 1.00 56.03 97 ALA A N 1
ATOM 672 C CA . ALA A 1 97 ? -18.346 -13.799 -7.262 1.00 56.03 97 ALA A CA 1
ATOM 673 C C . ALA A 1 97 ? -18.095 -13.401 -5.797 1.00 56.03 97 ALA A C 1
ATOM 675 O O . ALA A 1 97 ? -19.020 -13.090 -5.058 1.00 56.03 97 ALA A O 1
ATOM 676 N N . TYR A 1 98 ? -16.833 -13.497 -5.384 1.00 52.88 98 TYR A N 1
ATOM 677 C CA . TYR A 1 98 ? -16.195 -12.817 -4.255 1.00 52.88 98 TYR A CA 1
ATOM 678 C C . TYR A 1 98 ? -16.991 -12.682 -2.943 1.00 52.88 98 TYR A C 1
ATOM 680 O O . TYR A 1 98 ? -16.956 -11.638 -2.297 1.00 52.88 98 TYR A O 1
ATOM 688 N N . ALA A 1 99 ? -17.606 -13.765 -2.472 1.00 51.03 99 ALA A N 1
ATOM 689 C CA . ALA A 1 99 ? -17.964 -13.900 -1.059 1.00 51.03 99 ALA A CA 1
ATOM 690 C C . ALA A 1 99 ? -16.776 -14.483 -0.270 1.00 51.03 99 ALA A C 1
ATOM 692 O O . ALA A 1 99 ? -16.889 -15.523 0.369 1.00 51.03 99 ALA A O 1
ATOM 693 N N . ASP A 1 100 ? -15.607 -13.846 -0.382 1.00 64.00 100 ASP A N 1
ATOM 694 C CA . ASP A 1 100 ? -14.451 -14.211 0.436 1.00 64.00 100 ASP A CA 1
ATOM 695 C C . ASP A 1 100 ? -14.575 -13.477 1.774 1.00 64.00 100 ASP A C 1
ATOM 697 O O . ASP A 1 100 ? -14.450 -12.246 1.832 1.00 64.00 100 ASP A O 1
ATOM 701 N N . THR A 1 101 ? -14.941 -14.222 2.816 1.00 72.25 101 THR A N 1
ATOM 702 C CA . THR A 1 101 ? -15.131 -13.706 4.172 1.00 72.25 101 THR A CA 1
ATOM 703 C C . THR A 1 101 ? -13.792 -13.198 4.689 1.00 72.25 101 THR A C 1
ATOM 705 O O . THR A 1 101 ? -12.874 -13.989 4.897 1.00 72.25 101 THR A O 1
ATOM 708 N N . LEU A 1 102 ? -13.664 -11.881 4.909 1.00 79.88 102 LEU A N 1
ATOM 709 C CA . LEU A 1 102 ? -12.412 -11.343 5.444 1.00 79.88 102 LEU A CA 1
ATOM 710 C C . LEU A 1 102 ? -12.110 -11.960 6.823 1.00 79.88 102 LEU A C 1
ATOM 712 O O . LEU A 1 102 ? -13.029 -12.067 7.644 1.00 79.88 102 LEU A O 1
ATOM 716 N N . PRO A 1 103 ? -10.845 -12.326 7.103 1.00 82.62 103 PRO A N 1
ATOM 717 C CA . PRO A 1 103 ? -10.447 -12.823 8.410 1.00 82.62 103 PRO A CA 1
ATOM 718 C C . PRO A 1 103 ? -10.866 -11.858 9.521 1.00 82.62 103 PRO A C 1
ATOM 720 O O . PRO A 1 103 ? -10.746 -10.636 9.389 1.00 82.62 103 PRO A O 1
ATOM 723 N N . ALA A 1 104 ? -11.362 -12.415 10.624 1.00 79.31 104 ALA A N 1
ATOM 724 C CA . ALA A 1 104 ? -11.724 -11.630 11.794 1.00 79.31 104 ALA A CA 1
ATOM 725 C C . ALA A 1 104 ? -10.475 -11.065 12.496 1.00 79.31 104 ALA A C 1
ATOM 727 O O . ALA A 1 104 ? -9.405 -11.675 12.497 1.00 79.31 104 ALA A O 1
ATOM 728 N N . GLY A 1 105 ? -10.635 -9.914 13.150 1.00 90.50 105 GLY A N 1
ATOM 729 C CA . GLY A 1 105 ? -9.551 -9.238 13.862 1.00 90.50 105 GLY A CA 1
ATOM 730 C C . GLY A 1 105 ? -8.677 -8.366 12.958 1.00 90.50 105 GLY A C 1
ATOM 731 O O . GLY A 1 105 ? -9.032 -8.056 11.824 1.00 90.50 105 GLY A O 1
ATOM 732 N N . GLY A 1 106 ? -7.555 -7.908 13.513 1.00 92.50 106 GLY A N 1
A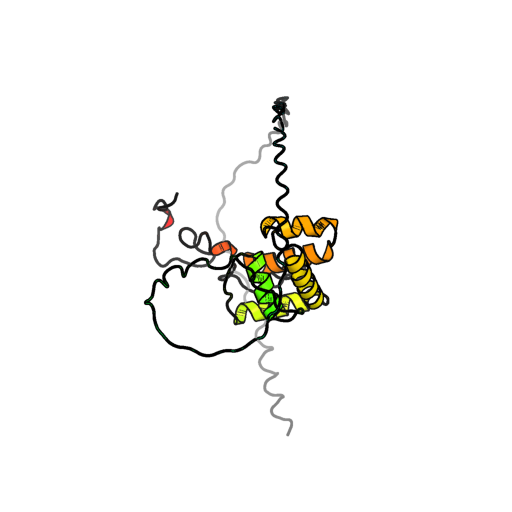TOM 733 C CA . GLY A 1 106 ? -6.677 -6.909 12.895 1.00 92.50 106 GLY A CA 1
ATOM 734 C C . GLY A 1 106 ? -5.262 -7.385 12.597 1.00 92.50 106 GLY A C 1
ATOM 735 O O . GLY A 1 106 ? -4.411 -6.566 12.272 1.00 92.50 106 GLY A O 1
ATOM 736 N N . GLY A 1 107 ? -4.999 -8.682 12.782 1.00 96.06 107 GLY A N 1
ATOM 737 C CA . GLY A 1 107 ? -3.673 -9.270 12.612 1.00 96.06 107 GLY A CA 1
ATOM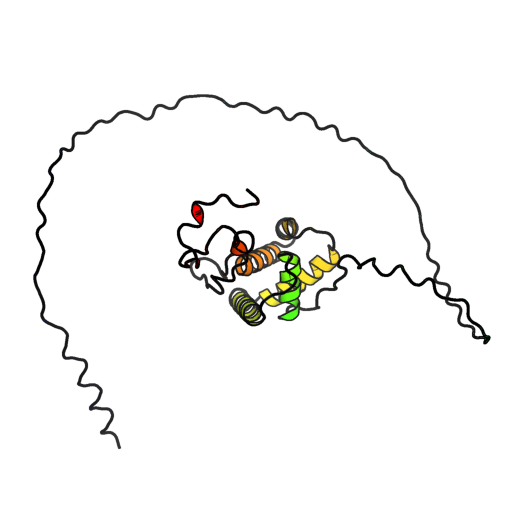 738 C C . GLY A 1 107 ? -3.183 -9.259 11.162 1.00 96.06 107 GLY A C 1
ATOM 739 O O . GLY A 1 107 ? -3.882 -8.827 10.247 1.00 96.06 107 GLY A O 1
ATOM 740 N N . PHE A 1 108 ? -1.982 -9.796 10.953 1.00 96.94 108 PHE A N 1
ATOM 741 C CA . PHE A 1 108 ? -1.311 -9.805 9.653 1.00 96.94 108 PHE A CA 1
ATOM 742 C C . PHE A 1 108 ? -2.175 -10.372 8.510 1.00 96.94 108 PHE A C 1
ATOM 744 O O . PHE A 1 108 ? -2.328 -9.717 7.482 1.00 96.94 108 PHE A O 1
ATOM 751 N N . ASP A 1 109 ? -2.809 -11.530 8.706 1.00 96.00 109 ASP A N 1
ATOM 752 C CA . ASP A 1 109 ? -3.646 -12.157 7.670 1.00 96.00 109 ASP A CA 1
ATOM 753 C C . ASP A 1 109 ? -4.868 -11.296 7.314 1.00 96.00 109 ASP A C 1
ATOM 755 O O . ASP A 1 109 ? -5.240 -11.162 6.147 1.00 96.00 109 ASP A O 1
ATOM 759 N N . ALA A 1 110 ? -5.459 -10.647 8.321 1.00 96.25 110 ALA A N 1
ATOM 760 C CA . ALA A 1 110 ? -6.580 -9.731 8.149 1.00 96.25 110 ALA A CA 1
ATOM 761 C C . ALA A 1 110 ? -6.163 -8.468 7.374 1.00 96.25 110 ALA A C 1
ATOM 763 O O . ALA A 1 110 ? -6.933 -7.961 6.557 1.00 96.25 110 ALA A O 1
ATOM 764 N N . PHE A 1 111 ? -4.934 -7.988 7.586 1.00 98.00 111 PHE A N 1
ATOM 765 C CA . PHE A 1 111 ? -4.336 -6.896 6.820 1.00 98.00 111 PHE A CA 1
ATOM 766 C C . PHE A 1 111 ? -4.037 -7.285 5.365 1.00 98.00 111 PHE A C 1
ATOM 768 O O . PHE A 1 111 ? -4.293 -6.483 4.465 1.00 98.00 111 PHE A O 1
ATOM 775 N N . ILE A 1 112 ? -3.523 -8.490 5.104 1.00 97.38 112 ILE A N 1
ATOM 776 C CA . ILE A 1 112 ? -3.255 -8.962 3.735 1.00 97.38 112 ILE A CA 1
ATOM 777 C C . ILE A 1 112 ? -4.561 -9.116 2.952 1.00 97.38 112 ILE A C 1
ATOM 779 O O . ILE A 1 112 ? -4.660 -8.634 1.822 1.00 97.38 112 ILE A O 1
ATOM 783 N N . ALA A 1 113 ? -5.592 -9.694 3.572 1.00 94.69 113 ALA A N 1
ATOM 784 C CA . ALA A 1 113 ? -6.920 -9.787 2.973 1.00 94.69 113 ALA A CA 1
ATOM 785 C C . ALA A 1 113 ? -7.510 -8.398 2.670 1.00 94.69 113 ALA A C 1
ATOM 787 O O . ALA A 1 113 ? -7.974 -8.156 1.555 1.00 94.69 113 ALA A O 1
ATOM 788 N N . LEU A 1 114 ? -7.437 -7.465 3.628 1.00 95.69 114 LEU A N 1
ATOM 789 C CA . LEU A 1 114 ? -7.865 -6.075 3.438 1.00 95.69 114 LEU A CA 1
ATOM 790 C C . LEU A 1 114 ? -7.117 -5.406 2.282 1.00 95.69 114 LEU A C 1
ATOM 792 O O . LEU A 1 114 ? -7.730 -4.770 1.427 1.00 95.69 114 LEU A O 1
ATOM 796 N N . SER A 1 115 ? -5.797 -5.576 2.240 1.00 96.69 115 SER A N 1
ATOM 797 C CA . SER A 1 115 ? -4.941 -5.011 1.199 1.00 96.69 115 SER A CA 1
ATOM 798 C C . SER A 1 115 ? -5.365 -5.492 -0.183 1.00 96.69 115 SER A C 1
ATOM 800 O O . SER A 1 115 ? -5.506 -4.672 -1.084 1.00 96.69 115 SER A O 1
ATOM 802 N N . GLY A 1 116 ? -5.662 -6.785 -0.343 1.00 94.62 116 GLY A N 1
ATOM 803 C CA . GLY A 1 116 ? -6.131 -7.331 -1.618 1.00 94.62 116 GLY A CA 1
ATOM 804 C C . GLY A 1 116 ? -7.467 -6.737 -2.064 1.00 94.62 116 GLY A C 1
ATOM 805 O O . GLY A 1 116 ? -7.637 -6.399 -3.234 1.00 94.62 116 GLY A O 1
ATOM 806 N N . LYS A 1 117 ? -8.396 -6.508 -1.126 1.00 92.44 117 LYS A N 1
ATOM 807 C CA . LYS A 1 117 ? -9.671 -5.833 -1.423 1.00 92.44 117 LYS A CA 1
ATOM 808 C C . LYS A 1 117 ? -9.471 -4.379 -1.852 1.00 92.44 117 LYS A C 1
ATOM 810 O O . LYS A 1 117 ? -10.147 -3.926 -2.769 1.00 92.44 117 LYS A O 1
ATOM 815 N N . LEU A 1 118 ? -8.562 -3.652 -1.200 1.00 93.88 118 LEU A N 1
ATOM 816 C CA . LEU A 1 118 ? -8.314 -2.237 -1.488 1.00 93.88 118 LEU A CA 1
ATOM 817 C C . LEU A 1 118 ? -7.549 -2.025 -2.801 1.00 93.88 118 LEU A C 1
ATOM 819 O O . LEU A 1 118 ? -7.844 -1.079 -3.526 1.00 93.88 118 LEU A O 1
ATOM 823 N N . THR A 1 119 ? -6.585 -2.889 -3.123 1.00 93.62 119 THR A N 1
ATOM 824 C CA . THR A 1 119 ? -5.724 -2.726 -4.308 1.00 93.62 119 THR A CA 1
ATOM 825 C C . THR A 1 119 ? -6.160 -3.566 -5.508 1.00 93.62 119 THR A C 1
ATOM 827 O O . THR A 1 119 ? -5.593 -3.414 -6.587 1.00 93.62 119 THR A O 1
ATOM 830 N N . GLY A 1 120 ? -7.106 -4.493 -5.339 1.00 91.88 120 GLY A N 1
ATOM 831 C CA . GLY A 1 120 ? -7.512 -5.448 -6.377 1.00 91.88 120 GLY A CA 1
ATOM 832 C C . GLY A 1 120 ? -6.480 -6.545 -6.672 1.00 91.88 120 GLY A C 1
ATOM 833 O O . GLY A 1 120 ? -6.649 -7.288 -7.636 1.00 91.88 120 GLY A O 1
ATOM 834 N N . HIS A 1 121 ? -5.415 -6.658 -5.872 1.00 91.94 121 HIS A N 1
ATOM 835 C CA . HIS A 1 121 ? -4.386 -7.687 -6.037 1.00 91.94 121 HIS A CA 1
ATOM 836 C C . HIS A 1 121 ? -4.744 -8.953 -5.249 1.00 91.94 121 HIS A C 1
ATOM 838 O O . HIS A 1 121 ? -5.263 -8.888 -4.137 1.00 91.94 121 HIS A O 1
ATOM 844 N N . THR A 1 122 ? -4.443 -10.124 -5.812 1.00 89.69 122 THR A N 1
ATOM 845 C CA . THR A 1 122 ? -4.771 -11.426 -5.204 1.00 89.69 122 THR A CA 1
ATOM 846 C C . THR A 1 122 ? -3.666 -11.985 -4.312 1.00 89.69 122 THR A C 1
ATOM 848 O O . THR A 1 122 ? -3.926 -12.862 -3.493 1.00 89.69 122 THR A O 1
ATOM 851 N N . SER A 1 123 ? -2.437 -11.494 -4.457 1.00 90.38 123 SER A N 1
ATOM 852 C CA . SER A 1 123 ? -1.275 -11.977 -3.715 1.00 90.38 123 SER A CA 1
ATOM 853 C C . SER A 1 123 ? -0.288 -10.853 -3.443 1.00 90.38 123 SER A C 1
ATOM 855 O O . SER A 1 123 ? -0.106 -9.971 -4.282 1.00 90.38 123 SER A O 1
ATOM 857 N N . PHE A 1 124 ? 0.401 -10.945 -2.310 1.00 94.25 124 PHE A N 1
ATOM 858 C CA . PHE A 1 124 ? 1.483 -10.045 -1.926 1.00 94.25 124 PHE A CA 1
ATOM 859 C C . PHE A 1 124 ? 2.712 -10.860 -1.537 1.00 94.25 124 PHE A C 1
ATOM 861 O O . PHE A 1 124 ? 2.582 -11.964 -1.002 1.00 94.25 124 PHE A O 1
ATOM 868 N N . ASP A 1 125 ? 3.899 -10.303 -1.770 1.00 95.50 125 ASP A N 1
ATOM 869 C CA . ASP A 1 125 ? 5.130 -10.880 -1.236 1.00 95.50 125 ASP A CA 1
ATOM 870 C C . ASP A 1 125 ? 5.068 -10.892 0.307 1.00 95.50 125 ASP A C 1
ATOM 872 O O . ASP A 1 125 ? 4.800 -9.850 0.918 1.00 95.50 125 ASP A O 1
ATOM 876 N N . PRO A 1 126 ? 5.295 -12.042 0.968 1.00 95.62 126 PRO A N 1
ATOM 877 C CA . PRO A 1 126 ? 5.111 -12.162 2.412 1.00 95.62 126 PRO A CA 1
ATOM 878 C C . PRO A 1 126 ? 6.124 -11.336 3.214 1.00 95.62 126 PRO A C 1
ATOM 880 O O . PRO A 1 126 ? 5.804 -10.873 4.312 1.00 95.62 126 PRO A O 1
ATOM 883 N N . VAL A 1 127 ? 7.332 -11.110 2.685 1.00 96.56 127 VAL A N 1
ATOM 884 C CA . VAL A 1 127 ? 8.363 -10.308 3.357 1.00 96.56 127 VAL A CA 1
ATOM 885 C C . VAL A 1 127 ? 7.976 -8.833 3.321 1.00 96.56 127 VAL A C 1
ATOM 887 O O . VAL A 1 127 ? 8.006 -8.165 4.358 1.00 96.56 127 VAL A O 1
ATOM 890 N N . LEU A 1 128 ? 7.564 -8.325 2.160 1.00 96.69 128 LEU A N 1
ATOM 891 C CA . LEU A 1 128 ? 7.074 -6.956 2.001 1.00 96.69 128 LEU A CA 1
ATOM 892 C C . LEU A 1 128 ? 5.780 -6.725 2.773 1.00 96.69 128 LEU A C 1
ATOM 894 O O . LEU A 1 128 ? 5.663 -5.712 3.459 1.00 96.69 128 LEU A O 1
ATOM 898 N N . GLY A 1 129 ? 4.851 -7.680 2.737 1.00 97.56 129 GLY A N 1
ATOM 899 C CA . GLY A 1 129 ? 3.623 -7.624 3.519 1.00 97.56 129 GLY A CA 1
ATOM 900 C C . GLY A 1 129 ? 3.914 -7.458 5.005 1.00 97.56 129 GLY A C 1
ATOM 901 O O . GLY A 1 129 ? 3.366 -6.558 5.645 1.00 97.56 129 GLY A O 1
ATOM 902 N N . LYS A 1 130 ? 4.808 -8.284 5.565 1.00 98.00 130 LYS A N 1
ATOM 903 C CA . LYS A 1 130 ? 5.176 -8.199 6.983 1.00 98.00 130 LYS A CA 1
ATOM 904 C C . LYS A 1 130 ? 5.835 -6.859 7.318 1.00 98.00 130 LYS A C 1
ATOM 906 O O . LYS A 1 130 ? 5.470 -6.238 8.314 1.00 98.00 130 LYS A O 1
ATOM 911 N N . ARG A 1 131 ? 6.746 -6.373 6.466 1.00 98.19 131 ARG A N 1
ATOM 912 C CA . ARG A 1 131 ? 7.381 -5.051 6.624 1.00 98.19 131 ARG A CA 1
ATOM 913 C C . ARG A 1 131 ? 6.357 -3.917 6.620 1.00 98.19 131 ARG A C 1
ATOM 915 O O . ARG A 1 131 ? 6.431 -3.044 7.480 1.00 98.19 131 ARG A O 1
ATOM 922 N N . ALA A 1 132 ? 5.406 -3.941 5.687 1.00 98.12 132 ALA A N 1
ATOM 923 C CA . ALA A 1 132 ? 4.344 -2.946 5.594 1.00 98.12 132 ALA A CA 1
ATOM 924 C C . ALA A 1 132 ? 3.466 -2.952 6.852 1.00 98.12 132 ALA A C 1
ATOM 926 O O . ALA A 1 132 ? 3.256 -1.902 7.457 1.00 98.12 132 ALA A O 1
ATOM 927 N N . TYR A 1 133 ? 3.020 -4.134 7.285 1.00 98.44 133 TYR A N 1
ATOM 928 C CA . TYR A 1 133 ? 2.199 -4.294 8.484 1.00 98.44 133 TYR A CA 1
ATOM 929 C C . TYR A 1 133 ? 2.902 -3.773 9.744 1.00 98.44 133 TYR A C 1
ATOM 931 O O . TYR A 1 133 ? 2.314 -3.019 10.519 1.00 98.44 133 TYR A O 1
ATOM 939 N N . GLU A 1 134 ? 4.172 -4.130 9.944 1.00 98.25 134 GLU A N 1
ATOM 940 C CA . GLU A 1 134 ? 4.956 -3.670 11.093 1.00 98.25 134 GLU A CA 1
ATOM 941 C C . GLU A 1 134 ? 5.201 -2.158 11.064 1.00 98.25 134 GLU A C 1
ATOM 943 O O . GLU A 1 134 ? 5.090 -1.507 12.101 1.00 98.25 134 GLU A O 1
ATOM 948 N N . ALA A 1 135 ? 5.525 -1.588 9.900 1.00 98.19 135 ALA A N 1
ATOM 949 C CA . ALA A 1 135 ? 5.739 -0.151 9.758 1.00 98.19 135 ALA A CA 1
ATOM 950 C C . ALA A 1 135 ? 4.450 0.638 10.035 1.00 98.19 135 ALA A C 1
ATOM 952 O O . ALA A 1 135 ? 4.475 1.610 10.787 1.00 98.19 135 ALA A O 1
ATOM 953 N N . LEU A 1 136 ? 3.312 0.192 9.492 1.00 98.31 136 LEU A N 1
ATOM 954 C CA . LEU A 1 136 ? 2.007 0.818 9.723 1.00 98.31 136 LEU A CA 1
ATOM 955 C C . LEU A 1 136 ? 1.575 0.707 11.191 1.00 98.31 136 LEU A C 1
ATOM 957 O O . LEU A 1 136 ? 1.129 1.693 11.769 1.00 98.31 136 LEU A O 1
ATOM 961 N N . SER A 1 137 ? 1.794 -0.451 11.819 1.00 97.69 137 SER A N 1
ATOM 962 C CA . SER A 1 137 ? 1.504 -0.660 13.247 1.00 97.69 137 SER A CA 1
ATOM 963 C C . SER A 1 137 ? 2.376 0.198 14.168 1.00 97.69 137 SER A C 1
ATOM 965 O O . SER A 1 137 ? 1.955 0.566 15.260 1.00 97.69 137 SER A O 1
ATOM 967 N N . LYS A 1 138 ? 3.609 0.510 13.751 1.00 97.06 138 LYS A N 1
ATOM 968 C CA . LYS A 1 138 ? 4.497 1.432 14.478 1.00 97.06 138 LYS A CA 1
ATOM 969 C C . LYS A 1 138 ? 4.098 2.893 14.277 1.00 97.06 138 LYS A C 1
ATOM 971 O O . LYS A 1 138 ? 4.263 3.685 15.199 1.00 97.06 138 LYS A O 1
ATOM 976 N N . ALA A 1 139 ? 3.606 3.246 13.090 1.00 96.25 139 ALA A N 1
ATOM 977 C CA . ALA A 1 139 ? 3.181 4.603 12.762 1.00 96.25 139 ALA A CA 1
ATOM 978 C C . ALA A 1 139 ? 1.853 4.992 13.438 1.00 96.25 139 ALA A C 1
ATOM 980 O O . ALA A 1 139 ? 1.677 6.152 13.802 1.00 96.25 139 ALA A O 1
ATOM 981 N N . ASP A 1 140 ? 0.940 4.037 13.627 1.00 96.25 140 ASP A N 1
ATOM 982 C CA . ASP A 1 140 ? -0.349 4.238 14.293 1.00 96.25 140 ASP A CA 1
ATOM 983 C C . ASP A 1 140 ? -0.631 3.095 15.280 1.00 96.25 140 ASP A C 1
ATOM 985 O O . ASP A 1 140 ? -0.836 1.945 14.893 1.00 96.25 140 ASP A O 1
ATOM 989 N N . SER A 1 141 ? -0.697 3.418 16.574 1.00 96.38 141 SER A N 1
ATOM 990 C CA . SER A 1 141 ? -0.977 2.435 17.627 1.00 96.38 141 SER A CA 1
ATOM 991 C C . SER A 1 141 ? -2.397 1.863 17.568 1.00 96.38 141 SER A C 1
ATOM 993 O O . SER A 1 141 ? -2.643 0.806 18.152 1.00 96.38 141 SER A O 1
ATOM 995 N N . GLN A 1 142 ? -3.323 2.524 16.862 1.00 97.19 142 GLN A N 1
ATOM 996 C CA . GLN A 1 142 ? -4.679 2.033 16.612 1.00 97.19 142 GLN A CA 1
ATOM 997 C C . GLN A 1 142 ? -4.797 1.216 15.320 1.00 97.19 142 GLN A C 1
ATOM 999 O O . GLN A 1 142 ? -5.886 0.736 14.999 1.00 97.19 142 GLN A O 1
ATOM 1004 N N . PHE A 1 143 ? -3.704 1.035 14.569 1.00 98.06 143 PHE A N 1
ATOM 1005 C CA . PHE A 1 143 ? -3.728 0.425 13.241 1.00 98.06 143 PHE A CA 1
ATOM 1006 C C . PHE A 1 143 ? -4.402 -0.951 13.232 1.00 98.06 143 PHE A C 1
ATOM 1008 O O . PHE A 1 143 ? -5.324 -1.181 12.453 1.00 98.06 143 PHE A O 1
ATOM 1015 N N . THR A 1 144 ? -4.012 -1.844 14.142 1.00 97.75 144 THR A N 1
ATOM 1016 C CA . THR A 1 144 ? -4.587 -3.193 14.258 1.00 97.75 144 THR A CA 1
ATOM 1017 C C . THR A 1 144 ? -6.100 -3.136 14.505 1.00 97.75 144 THR A C 1
ATOM 1019 O O . THR A 1 144 ? -6.871 -3.847 13.862 1.00 97.75 144 THR A O 1
ATOM 1022 N N . GLN A 1 145 ? -6.570 -2.265 15.402 1.00 97.81 145 GLN A N 1
ATOM 1023 C CA . GLN A 1 145 ? -8.005 -2.103 15.661 1.00 97.81 145 GLN A CA 1
ATOM 1024 C C . GLN A 1 145 ? -8.730 -1.512 14.444 1.00 97.81 145 GLN A C 1
ATOM 1026 O O . GLN A 1 145 ? -9.832 -1.953 14.113 1.00 97.81 145 GLN A O 1
ATOM 1031 N N . ASN A 1 146 ? -8.100 -0.568 13.744 1.00 97.75 146 ASN A N 1
ATOM 1032 C CA . ASN A 1 146 ? -8.638 0.045 12.534 1.00 97.75 146 ASN A CA 1
ATOM 1033 C C . ASN A 1 146 ? -8.758 -0.972 11.387 1.00 97.75 146 ASN A C 1
ATOM 1035 O O . ASN A 1 146 ? -9.779 -0.978 10.704 1.00 97.75 146 ASN A O 1
ATOM 1039 N N . VAL A 1 147 ? -7.793 -1.885 11.217 1.00 97.88 147 VAL A N 1
ATOM 1040 C CA . VAL A 1 147 ? -7.876 -3.003 10.255 1.00 97.88 147 VAL A CA 1
ATOM 1041 C C . VAL A 1 147 ? -9.072 -3.901 10.573 1.00 97.88 147 VAL A C 1
ATOM 1043 O O . VAL A 1 147 ? -9.865 -4.204 9.683 1.00 97.88 147 VAL A O 1
ATOM 1046 N N . ALA A 1 148 ? -9.261 -4.272 11.842 1.00 96.88 148 ALA A N 1
ATOM 1047 C CA . ALA A 1 148 ? -10.410 -5.081 12.251 1.00 96.88 148 ALA A CA 1
ATOM 1048 C C . ALA A 1 148 ? -11.747 -4.379 11.956 1.00 96.88 148 ALA A C 1
ATOM 1050 O O . ALA A 1 148 ? -12.674 -4.984 11.414 1.00 96.88 148 ALA A O 1
ATOM 1051 N N . ALA A 1 149 ? -11.839 -3.086 12.278 1.00 95.94 149 ALA A N 1
ATOM 1052 C CA . ALA A 1 149 ? -13.026 -2.276 12.029 1.00 95.94 149 ALA A CA 1
ATOM 1053 C C . ALA A 1 149 ? -13.306 -2.086 10.530 1.00 95.94 149 ALA A C 1
ATOM 1055 O O . ALA A 1 149 ? -14.468 -2.103 10.121 1.00 95.94 149 ALA A O 1
ATOM 1056 N N . LEU A 1 150 ? -12.261 -1.936 9.711 1.00 95.44 150 LEU A N 1
ATOM 1057 C CA . LEU A 1 150 ? -12.360 -1.859 8.253 1.00 95.44 150 LEU A CA 1
ATOM 1058 C C . LEU A 1 150 ? -12.869 -3.166 7.656 1.00 95.44 150 LEU A C 1
ATOM 1060 O O . LEU A 1 150 ? -13.785 -3.136 6.840 1.00 95.44 150 LEU A O 1
ATOM 1064 N N . ASN A 1 151 ? -12.342 -4.306 8.099 1.00 94.44 151 ASN A N 1
ATOM 1065 C CA . ASN A 1 151 ? -12.798 -5.614 7.634 1.00 94.44 151 ASN A CA 1
ATOM 1066 C C . ASN A 1 151 ? -14.274 -5.844 7.965 1.00 94.44 151 ASN A C 1
ATOM 1068 O O . ASN A 1 151 ? -15.043 -6.236 7.090 1.00 94.44 151 ASN A O 1
ATOM 1072 N N . ALA A 1 152 ? -14.697 -5.518 9.189 1.00 93.56 152 ALA A N 1
ATOM 1073 C CA . ALA A 1 152 ? -16.102 -5.596 9.581 1.00 93.56 152 ALA A CA 1
ATOM 1074 C C . ALA A 1 152 ? -16.994 -4.632 8.774 1.00 93.56 152 ALA A C 1
ATOM 1076 O O . ALA A 1 152 ? -18.112 -4.983 8.398 1.00 93.56 152 ALA A O 1
ATOM 1077 N N . TRP A 1 153 ? -16.509 -3.419 8.487 1.00 92.50 153 TRP A N 1
ATOM 1078 C CA . TRP A 1 153 ? -17.242 -2.449 7.672 1.00 92.50 153 TRP A CA 1
ATOM 1079 C C . TRP A 1 153 ? -17.385 -2.917 6.218 1.00 92.50 153 TRP A C 1
ATOM 1081 O O . TRP A 1 153 ? -18.486 -2.877 5.678 1.00 92.50 153 TRP A O 1
ATOM 1091 N N . LEU A 1 154 ? -16.322 -3.441 5.603 1.00 90.12 154 LEU A N 1
ATOM 1092 C CA . LEU A 1 154 ? -16.371 -3.976 4.238 1.00 90.12 154 LEU A CA 1
ATOM 1093 C C . LEU A 1 154 ? -17.289 -5.196 4.119 1.00 90.12 154 LEU A C 1
ATOM 1095 O O . LEU A 1 154 ? -17.953 -5.353 3.100 1.00 90.12 154 LEU A O 1
ATOM 1099 N N . GLN A 1 155 ? -17.369 -6.034 5.156 1.00 89.56 155 GLN A N 1
ATOM 1100 C CA . GLN A 1 155 ? -18.311 -7.155 5.189 1.00 89.56 155 GLN A CA 1
ATOM 1101 C C . GLN A 1 155 ? -19.773 -6.686 5.204 1.00 89.56 155 GLN A C 1
ATOM 1103 O O . GLN A 1 155 ? -20.604 -7.277 4.520 1.00 89.56 155 GLN A O 1
ATOM 1108 N N . SER A 1 156 ? -20.101 -5.617 5.940 1.00 87.50 156 SER A N 1
ATOM 1109 C CA . SER A 1 156 ? -21.470 -5.075 5.975 1.00 87.50 156 SER A CA 1
ATOM 1110 C C . SER A 1 156 ? -21.826 -4.203 4.768 1.00 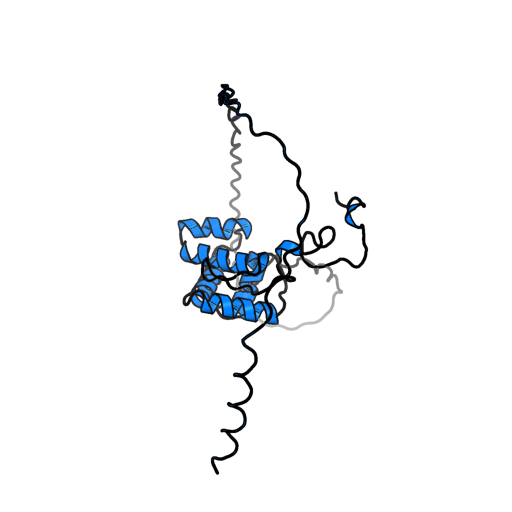87.50 156 SER A C 1
ATOM 1112 O O . SER A 1 156 ? -23.006 -3.999 4.498 1.00 87.50 156 SER A O 1
ATOM 1114 N N . HIS A 1 157 ? -20.825 -3.737 4.017 1.00 85.94 157 HIS A N 1
ATOM 1115 C CA . HIS A 1 157 ? -20.978 -2.878 2.839 1.00 85.94 157 HIS A CA 1
ATOM 1116 C C . HIS A 1 157 ? -20.481 -3.573 1.556 1.00 85.94 157 HIS A C 1
ATOM 1118 O O . HIS A 1 157 ? -20.004 -2.911 0.632 1.00 85.94 157 HIS A O 1
ATOM 1124 N N . GLY A 1 158 ? -20.573 -4.910 1.507 1.00 67.56 158 GLY A N 1
ATOM 1125 C CA . GLY A 1 158 ? -20.094 -5.766 0.416 1.00 67.56 158 GLY A CA 1
ATOM 1126 C C . GLY A 1 158 ? -20.723 -5.406 -0.931 1.00 67.56 158 GLY A C 1
ATOM 1127 O O . GLY A 1 158 ? -21.785 -5.904 -1.289 1.00 67.56 158 GLY A O 1
ATOM 1128 N N . GLY A 1 159 ? -20.073 -4.500 -1.657 1.00 73.19 159 GLY A N 1
ATOM 1129 C CA . GLY A 1 159 ? -20.593 -3.880 -2.874 1.00 73.19 159 GLY A CA 1
ATOM 1130 C C . GLY A 1 159 ? -20.004 -2.497 -3.147 1.00 73.19 159 GLY A C 1
ATOM 1131 O O . GLY A 1 159 ? -20.071 -2.041 -4.282 1.00 73.19 159 GLY A O 1
ATOM 1132 N N . VAL A 1 160 ? -19.398 -1.851 -2.143 1.00 78.75 160 VAL A N 1
ATOM 1133 C CA . VAL A 1 160 ? -18.651 -0.595 -2.308 1.00 78.75 160 VAL A CA 1
ATOM 1134 C C . VAL A 1 160 ? -17.371 -0.858 -3.121 1.00 78.75 160 VAL A C 1
ATOM 1136 O O . VAL A 1 160 ? -16.505 -1.602 -2.651 1.00 78.75 160 VAL A O 1
ATOM 1139 N N . PRO A 1 161 ? -17.226 -0.264 -4.322 1.00 82.12 161 PRO A N 1
ATOM 1140 C CA . PRO A 1 161 ? -15.990 -0.327 -5.098 1.00 82.12 161 PRO A CA 1
ATOM 1141 C C . PRO A 1 161 ? -14.798 0.266 -4.334 1.00 82.12 161 PRO A C 1
ATOM 1143 O O . PRO A 1 161 ? -14.951 1.245 -3.599 1.00 82.12 161 PRO A O 1
ATOM 1146 N N . SER A 1 162 ? -13.606 -0.313 -4.499 1.00 81.88 162 SER A N 1
ATOM 1147 C CA . SER A 1 162 ? -12.409 0.077 -3.737 1.00 81.88 162 SER A CA 1
ATOM 1148 C C . SER A 1 162 ? -12.010 1.546 -3.926 1.00 81.88 162 SER A C 1
ATOM 1150 O O . SER A 1 162 ? -11.495 2.161 -2.993 1.00 81.88 162 SER A O 1
ATOM 1152 N N . ASP A 1 163 ? -12.308 2.135 -5.084 1.00 83.69 163 ASP A N 1
ATOM 1153 C CA . ASP A 1 163 ? -12.034 3.531 -5.431 1.00 83.69 163 ASP A CA 1
ATOM 1154 C C . ASP A 1 163 ? -12.878 4.538 -4.637 1.00 83.69 163 ASP A C 1
ATOM 1156 O O . ASP A 1 163 ? -12.439 5.669 -4.428 1.00 83.69 163 ASP A O 1
ATOM 1160 N N . ILE A 1 164 ? -14.045 4.131 -4.125 1.00 87.25 164 ILE A N 1
ATOM 1161 C CA . ILE A 1 164 ? -14.924 5.013 -3.343 1.00 87.25 164 ILE A CA 1
ATOM 1162 C C . ILE A 1 164 ? -14.896 4.741 -1.833 1.00 87.25 164 ILE A C 1
ATOM 1164 O O . ILE A 1 164 ? -15.479 5.516 -1.075 1.00 87.25 164 ILE A O 1
ATOM 1168 N N . VAL A 1 165 ? -14.211 3.686 -1.364 1.00 89.12 165 VAL A N 1
ATOM 1169 C CA . VAL A 1 165 ? -14.159 3.308 0.066 1.00 89.12 165 VAL A CA 1
ATOM 1170 C C . VAL A 1 165 ? -13.686 4.471 0.939 1.00 89.12 165 VAL A C 1
ATOM 1172 O O . VAL A 1 165 ? -14.319 4.787 1.946 1.00 89.12 165 VAL A O 1
ATOM 1175 N N . THR A 1 166 ? -12.611 5.156 0.541 1.00 89.56 166 THR A N 1
ATOM 1176 C CA . THR A 1 166 ? -12.085 6.305 1.294 1.00 89.56 166 THR A CA 1
ATOM 1177 C C . THR A 1 166 ? -13.113 7.431 1.388 1.00 89.56 166 THR A C 1
ATOM 1179 O O . THR A 1 166 ? -13.305 7.995 2.462 1.00 89.56 166 THR A O 1
ATOM 1182 N N . GLN A 1 167 ? -13.812 7.738 0.288 1.00 88.94 167 GLN A N 1
ATOM 1183 C CA . GLN A 1 167 ? -14.835 8.785 0.259 1.00 88.94 167 GLN A CA 1
ATOM 1184 C C . GLN A 1 167 ? -16.049 8.417 1.119 1.00 88.94 167 GLN A C 1
ATOM 1186 O O . GLN A 1 167 ? -16.543 9.265 1.860 1.00 88.94 167 GLN A O 1
ATOM 1191 N N . ALA A 1 168 ? -16.498 7.161 1.057 1.00 90.06 168 ALA A N 1
ATOM 1192 C CA . ALA A 1 168 ? -17.596 6.656 1.876 1.00 90.06 168 ALA A CA 1
ATOM 1193 C C . ALA A 1 168 ? -17.268 6.750 3.376 1.00 90.06 168 ALA A C 1
ATOM 1195 O O . ALA A 1 168 ? -18.086 7.205 4.172 1.00 90.06 168 ALA A O 1
ATOM 1196 N N . LEU A 1 169 ? -16.038 6.401 3.760 1.00 91.44 169 LEU A N 1
ATOM 1197 C CA . LEU A 1 169 ? -15.586 6.472 5.149 1.00 91.44 169 LEU A CA 1
ATOM 1198 C C . LEU A 1 169 ? -15.337 7.902 5.634 1.00 91.44 169 LEU A C 1
ATOM 1200 O O . LEU A 1 169 ? -15.432 8.149 6.832 1.00 91.44 169 LEU A O 1
ATOM 1204 N N . GLN A 1 170 ? -15.024 8.851 4.750 1.00 90.38 170 GLN A N 1
ATOM 1205 C CA . GLN A 1 170 ? -14.626 10.201 5.154 1.00 90.38 170 GLN A CA 1
ATOM 1206 C C . GLN A 1 170 ? -15.716 10.935 5.950 1.00 90.38 170 GLN A C 1
ATOM 1208 O O . GLN A 1 170 ? -15.394 11.690 6.868 1.00 90.38 170 GLN A O 1
ATOM 1213 N N . ALA A 1 171 ? -16.990 10.713 5.613 1.00 85.88 171 ALA A N 1
ATOM 1214 C CA . ALA A 1 171 ? -18.120 11.368 6.271 1.00 85.88 171 ALA A CA 1
ATOM 1215 C C . ALA A 1 171 ? -18.471 10.740 7.630 1.00 85.88 171 ALA A C 1
ATOM 1217 O O . ALA A 1 171 ? -18.829 11.453 8.564 1.00 85.88 171 ALA A O 1
ATOM 1218 N N . GLU A 1 172 ? -18.363 9.415 7.750 1.00 87.75 172 GLU A N 1
ATOM 1219 C CA . GLU A 1 172 ? -18.845 8.677 8.925 1.00 87.75 172 GLU A CA 1
ATOM 1220 C C . GLU A 1 172 ? -17.725 8.283 9.894 1.00 87.75 172 GLU A C 1
ATOM 1222 O O . GLU A 1 172 ? -17.916 8.245 11.110 1.00 87.75 172 GLU A O 1
ATOM 1227 N N . ARG A 1 173 ? -16.552 7.931 9.358 1.00 94.38 173 ARG A N 1
ATOM 1228 C CA . ARG A 1 173 ? -15.434 7.307 10.079 1.00 94.38 173 ARG A CA 1
ATOM 1229 C C . ARG A 1 173 ? -14.088 7.809 9.534 1.00 94.38 173 ARG A C 1
ATOM 1231 O O . ARG A 1 173 ? -13.307 7.018 8.996 1.00 94.38 173 ARG A O 1
ATOM 1238 N N . PRO A 1 174 ? -13.757 9.101 9.714 1.00 94.56 174 PRO A N 1
ATOM 1239 C CA . PRO A 1 174 ? -12.558 9.709 9.131 1.00 94.56 174 PRO A CA 1
ATOM 1240 C C . PRO A 1 174 ? -11.247 9.039 9.573 1.00 94.56 174 PRO A C 1
ATOM 1242 O O . PRO A 1 174 ? -10.276 9.033 8.822 1.00 94.56 174 PRO A O 1
ATOM 1245 N N . ASN A 1 175 ? -11.206 8.427 10.761 1.00 95.00 175 ASN A N 1
ATOM 1246 C CA . ASN A 1 175 ? -10.039 7.659 11.209 1.00 95.00 175 ASN A CA 1
ATOM 1247 C C . ASN A 1 175 ? -9.793 6.424 10.328 1.00 95.00 175 ASN A C 1
ATOM 1249 O O . ASN A 1 175 ? -8.658 6.168 9.940 1.00 95.00 175 ASN A O 1
ATOM 1253 N N . LEU A 1 176 ? -10.852 5.711 9.932 1.00 96.31 176 LEU A N 1
ATOM 1254 C CA . LEU A 1 176 ? -10.727 4.559 9.039 1.00 96.31 176 LEU A CA 1
ATOM 1255 C C . LEU A 1 176 ? -10.349 4.990 7.617 1.00 96.31 176 LEU A C 1
ATOM 1257 O O . LEU A 1 176 ? -9.537 4.326 6.978 1.00 96.31 176 LEU A O 1
ATOM 1261 N N . ALA A 1 177 ? -10.863 6.130 7.141 1.00 96.25 177 ALA A N 1
ATOM 1262 C CA . ALA A 1 177 ? -10.458 6.707 5.857 1.00 96.25 177 ALA A CA 1
ATOM 1263 C C . ALA A 1 177 ? -8.952 7.040 5.819 1.00 96.25 177 ALA A C 1
ATOM 1265 O O . ALA A 1 177 ? -8.277 6.781 4.816 1.00 96.25 177 ALA A O 1
ATOM 1266 N N . LYS A 1 178 ? -8.396 7.549 6.929 1.00 96.31 178 LYS A N 1
ATOM 1267 C CA . LYS A 1 178 ? -6.945 7.746 7.083 1.00 96.31 178 LYS A CA 1
ATOM 1268 C C . LYS A 1 178 ? -6.186 6.424 7.023 1.00 96.31 178 LYS A C 1
ATOM 1270 O O . LYS A 1 178 ? -5.200 6.342 6.298 1.00 96.31 178 LYS A O 1
ATOM 1275 N N . THR A 1 179 ? -6.654 5.383 7.714 1.00 97.44 179 THR A N 1
ATOM 1276 C CA . THR A 1 179 ? -6.023 4.053 7.661 1.00 97.44 179 THR A CA 1
ATOM 1277 C C . THR A 1 179 ? -6.039 3.470 6.247 1.00 97.44 179 THR A C 1
ATOM 1279 O O . THR A 1 179 ? -5.008 2.986 5.791 1.00 97.44 179 THR A O 1
ATOM 1282 N N . VAL A 1 180 ? -7.152 3.576 5.511 1.00 96.94 180 VAL A N 1
ATOM 1283 C CA . VAL A 1 180 ? -7.222 3.159 4.097 1.00 96.94 180 VAL A CA 1
ATOM 1284 C C . VAL A 1 180 ? -6.199 3.925 3.262 1.00 96.94 180 VAL A C 1
ATOM 1286 O O . VAL A 1 180 ? -5.431 3.317 2.522 1.00 96.94 180 VAL A O 1
ATOM 1289 N N . SER A 1 181 ? -6.123 5.246 3.433 1.00 96.44 181 SER A N 1
ATOM 1290 C CA . SER A 1 181 ? -5.155 6.086 2.720 1.00 96.44 181 SER A CA 1
ATOM 1291 C C . SER A 1 181 ? -3.707 5.694 3.034 1.00 96.44 181 SER A C 1
ATOM 1293 O O . SER A 1 181 ? -2.880 5.636 2.125 1.00 96.44 181 SER A O 1
ATOM 1295 N N . ALA A 1 182 ? -3.399 5.371 4.294 1.00 97.75 182 ALA A N 1
ATOM 1296 C CA . ALA A 1 182 ? -2.078 4.917 4.720 1.00 97.75 182 ALA A CA 1
ATOM 1297 C C . ALA A 1 182 ? -1.711 3.546 4.128 1.00 97.75 182 ALA A C 1
ATOM 1299 O O . ALA A 1 182 ? -0.596 3.378 3.639 1.00 97.75 182 ALA A O 1
ATOM 1300 N N . ILE A 1 183 ? -2.649 2.590 4.105 1.00 97.75 183 ILE A N 1
ATOM 1301 C CA . ILE A 1 183 ? -2.452 1.270 3.481 1.00 97.75 183 ILE A CA 1
ATOM 1302 C C . ILE A 1 183 ? -2.206 1.428 1.976 1.00 97.75 183 ILE A C 1
ATOM 1304 O O . ILE A 1 183 ? -1.229 0.899 1.448 1.00 97.75 183 ILE A O 1
ATOM 1308 N N . THR A 1 184 ? -3.048 2.196 1.282 1.00 96.69 184 THR A N 1
ATOM 1309 C CA . THR A 1 184 ? -2.902 2.442 -0.159 1.00 96.69 184 THR A CA 1
ATOM 1310 C C . THR A 1 184 ? -1.579 3.140 -0.469 1.00 96.69 184 THR A C 1
ATOM 1312 O O . THR A 1 184 ? -0.872 2.734 -1.389 1.00 96.69 184 THR A O 1
ATOM 1315 N N . ARG A 1 185 ? -1.189 4.143 0.327 1.00 97.44 185 ARG A N 1
ATOM 1316 C CA . ARG A 1 185 ? 0.107 4.830 0.210 1.00 97.44 185 ARG A CA 1
ATOM 1317 C C . ARG A 1 185 ? 1.281 3.867 0.401 1.00 97.44 185 ARG A C 1
ATOM 1319 O O . ARG A 1 185 ? 2.219 3.911 -0.393 1.00 97.44 185 ARG A O 1
ATOM 1326 N N . ALA A 1 186 ? 1.218 2.981 1.393 1.00 98.06 186 ALA A N 1
ATOM 1327 C CA . ALA A 1 186 ? 2.257 1.987 1.644 1.00 98.06 186 ALA A CA 1
ATOM 1328 C C . ALA A 1 186 ? 2.453 1.048 0.446 1.00 98.06 186 ALA A C 1
ATOM 1330 O O . ALA A 1 186 ? 3.588 0.790 0.059 1.00 98.06 186 ALA A O 1
ATOM 1331 N N . TRP A 1 187 ? 1.372 0.595 -0.190 1.00 98.00 187 TRP A N 1
ATOM 1332 C CA . TRP A 1 187 ? 1.457 -0.315 -1.334 1.00 98.00 187 TRP A CA 1
ATOM 1333 C C . TRP A 1 187 ? 1.847 0.367 -2.646 1.00 98.00 187 TRP A C 1
ATOM 1335 O O . TRP A 1 187 ? 2.723 -0.119 -3.359 1.00 98.00 187 TRP A O 1
ATOM 1345 N N . TYR A 1 188 ? 1.212 1.491 -2.980 1.00 97.25 188 TYR A N 1
ATOM 1346 C CA . TYR A 1 188 ? 1.433 2.147 -4.270 1.00 97.25 188 TYR A CA 1
ATOM 1347 C C . TYR A 1 188 ? 2.708 2.973 -4.313 1.00 97.25 188 TYR A C 1
ATOM 1349 O O . TYR A 1 188 ? 3.343 3.019 -5.360 1.00 97.25 188 TYR A O 1
ATOM 1357 N N . LEU A 1 189 ? 3.079 3.614 -3.202 1.00 97.00 189 LEU A N 1
ATOM 1358 C CA . LEU A 1 189 ? 4.253 4.486 -3.135 1.00 97.00 189 LEU A CA 1
ATOM 1359 C C . LEU A 1 189 ? 5.411 3.864 -2.357 1.00 97.00 189 LEU A C 1
ATOM 1361 O O . LEU A 1 189 ? 6.519 4.386 -2.424 1.00 97.00 189 LEU A O 1
ATOM 1365 N N . GLY A 1 190 ? 5.174 2.788 -1.601 1.00 97.50 190 GLY A N 1
ATOM 1366 C CA . GLY A 1 190 ? 6.210 2.204 -0.757 1.00 97.50 190 GLY A CA 1
ATOM 1367 C C . GLY A 1 190 ? 6.582 3.083 0.438 1.00 97.50 190 GLY A C 1
ATOM 1368 O O . GLY A 1 190 ? 7.688 2.960 0.962 1.00 97.50 190 GLY A O 1
ATOM 1369 N N . LEU A 1 191 ? 5.684 3.980 0.865 1.00 97.88 191 LEU A N 1
ATOM 1370 C CA . LEU A 1 191 ? 5.923 4.963 1.925 1.00 97.88 191 LEU A CA 1
ATOM 1371 C C . LEU A 1 191 ? 4.964 4.771 3.100 1.00 97.88 191 LEU A C 1
ATOM 1373 O O . LEU A 1 191 ? 3.761 4.614 2.905 1.00 97.88 191 LEU A O 1
ATOM 1377 N N . VAL A 1 192 ? 5.480 4.879 4.320 1.00 98.06 192 VAL A N 1
ATOM 1378 C CA . VAL A 1 192 ? 4.697 4.836 5.562 1.00 98.06 192 VAL A CA 1
ATOM 1379 C C . VAL A 1 192 ? 4.992 6.069 6.409 1.00 98.06 192 VAL A C 1
ATOM 1381 O O . VAL A 1 192 ? 6.135 6.516 6.481 1.00 98.06 192 VAL A O 1
ATOM 1384 N N . GLY A 1 193 ? 3.958 6.607 7.055 1.00 94.44 193 GLY A N 1
ATOM 1385 C CA . GLY A 1 193 ? 4.047 7.822 7.859 1.00 94.44 193 GLY A CA 1
ATOM 1386 C C . GLY A 1 193 ? 3.921 9.107 7.040 1.00 94.44 193 GLY A C 1
ATOM 1387 O O . GLY A 1 193 ? 3.811 9.095 5.806 1.00 94.44 193 GLY A O 1
ATOM 1388 N N . ASP A 1 194 ? 3.946 10.217 7.768 1.00 91.19 194 ASP A N 1
ATOM 1389 C CA . ASP A 1 194 ? 3.787 11.573 7.256 1.00 91.19 194 ASP A CA 1
ATOM 1390 C C . ASP A 1 194 ? 5.031 12.409 7.551 1.00 91.19 194 ASP A C 1
ATOM 1392 O O . ASP A 1 194 ? 5.814 12.110 8.456 1.00 91.19 194 ASP A O 1
ATOM 1396 N N . ALA A 1 195 ? 5.220 13.482 6.782 1.00 87.88 195 ALA A N 1
ATOM 1397 C CA . ALA A 1 195 ? 6.330 14.397 7.001 1.00 87.88 195 ALA A CA 1
ATOM 1398 C C . ALA A 1 195 ? 6.297 14.968 8.437 1.00 87.88 195 ALA A C 1
ATOM 1400 O O . ALA A 1 195 ? 5.224 15.325 8.926 1.00 87.88 195 ALA A O 1
ATOM 1401 N N . PRO A 1 196 ? 7.454 15.090 9.112 1.00 92.62 196 PRO A N 1
ATOM 1402 C CA . PRO A 1 196 ? 8.814 14.836 8.615 1.00 92.62 196 PRO A CA 1
ATOM 1403 C C . PRO A 1 196 ? 9.287 13.370 8.721 1.00 92.62 196 PRO A C 1
ATOM 1405 O O . PRO A 1 196 ? 10.377 13.053 8.254 1.00 92.62 196 PRO A O 1
ATOM 1408 N N . ASN A 1 197 ? 8.491 12.472 9.302 1.00 91.44 197 ASN A N 1
ATOM 1409 C CA . ASN A 1 197 ? 8.881 11.101 9.636 1.00 91.44 197 ASN A CA 1
ATOM 1410 C C . ASN A 1 197 ? 8.292 10.090 8.638 1.00 91.44 197 ASN A C 1
ATOM 1412 O O . ASN A 1 197 ? 7.389 9.321 8.971 1.00 91.44 197 ASN A O 1
ATOM 1416 N N . VAL A 1 198 ? 8.805 10.092 7.405 1.00 96.06 198 VAL A N 1
ATOM 1417 C CA . VAL A 1 198 ? 8.395 9.138 6.361 1.00 96.06 198 VAL A CA 1
ATOM 1418 C C . VAL A 1 198 ? 9.419 8.013 6.246 1.00 96.06 198 VAL A C 1
ATOM 1420 O O . VAL A 1 198 ? 10.609 8.260 6.067 1.00 96.06 198 VAL A O 1
ATOM 1423 N N . GLN A 1 199 ? 8.948 6.771 6.292 1.00 97.06 199 GLN A N 1
ATOM 1424 C CA . GLN A 1 199 ? 9.751 5.574 6.073 1.00 97.06 199 GLN A CA 1
ATOM 1425 C C . GLN A 1 199 ? 9.503 5.006 4.671 1.00 97.06 199 GLN A C 1
ATOM 1427 O O . GLN A 1 199 ? 8.354 4.816 4.273 1.00 97.06 199 GLN A O 1
ATOM 1432 N N . VAL A 1 200 ? 10.576 4.669 3.949 1.00 97.00 200 VAL A N 1
ATOM 1433 C CA . VAL A 1 200 ? 10.503 3.899 2.696 1.00 97.00 200 VAL A CA 1
ATOM 1434 C C . VAL A 1 200 ? 10.544 2.407 3.030 1.00 97.00 200 VAL A C 1
ATOM 1436 O O . VAL A 1 200 ? 11.509 1.932 3.627 1.00 97.00 200 VAL A O 1
ATOM 1439 N N . ILE A 1 201 ? 9.499 1.666 2.664 1.00 97.1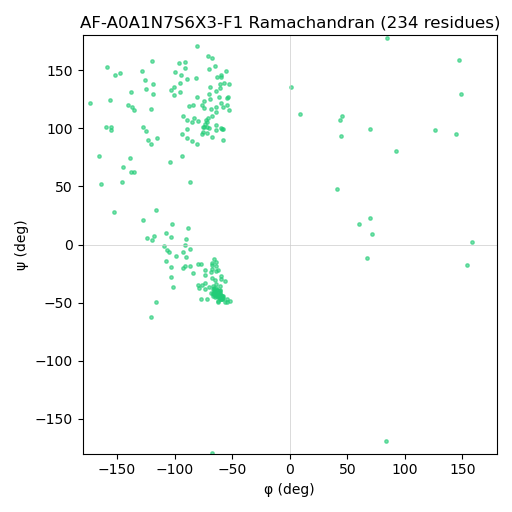2 201 ILE A N 1
ATOM 1440 C CA . ILE A 1 201 ? 9.392 0.214 2.889 1.00 97.12 201 ILE A CA 1
ATOM 1441 C C . ILE A 1 201 ? 9.660 -0.607 1.622 1.00 97.12 201 ILE A C 1
ATOM 1443 O O . ILE A 1 201 ? 10.125 -1.744 1.717 1.00 97.12 201 ILE A O 1
ATOM 1447 N N . ALA A 1 202 ? 9.388 -0.031 0.451 1.00 95.19 202 ALA A N 1
ATOM 1448 C CA . ALA A 1 202 ? 9.617 -0.622 -0.860 1.00 95.19 202 ALA A CA 1
ATOM 1449 C C . ALA A 1 202 ? 9.860 0.501 -1.875 1.00 95.19 202 ALA A C 1
ATOM 1451 O O . ALA A 1 202 ? 9.276 1.572 -1.759 1.00 95.19 202 ALA A O 1
ATOM 1452 N N . TYR A 1 203 ? 10.715 0.263 -2.864 1.00 96.31 203 TYR A N 1
ATOM 1453 C CA . TYR A 1 203 ? 10.891 1.187 -3.987 1.00 96.31 203 TYR A CA 1
ATOM 1454 C C . TYR A 1 203 ? 10.572 0.474 -5.297 1.00 96.31 203 TYR A C 1
ATOM 1456 O O . TYR A 1 203 ? 9.585 0.791 -5.950 1.00 96.31 203 TYR A O 1
ATOM 1464 N N . GLU A 1 204 ? 11.343 -0.566 -5.612 1.00 94.50 204 GLU A N 1
ATOM 1465 C CA . GLU A 1 204 ? 11.171 -1.371 -6.823 1.00 94.50 204 GLU A CA 1
ATOM 1466 C C . GLU A 1 204 ? 9.809 -2.078 -6.880 1.00 94.50 204 GLU A C 1
ATOM 1468 O O . GLU A 1 204 ? 9.154 -2.105 -7.914 1.00 94.50 204 GLU A O 1
ATOM 1473 N N . SER A 1 205 ? 9.347 -2.601 -5.743 1.00 94.69 205 SER A N 1
ATOM 1474 C CA . SER A 1 205 ? 8.098 -3.368 -5.643 1.00 94.69 205 SER A CA 1
ATOM 1475 C C . SER A 1 205 ? 6.851 -2.510 -5.386 1.00 94.69 205 SER A C 1
ATOM 1477 O O . SER A 1 205 ? 5.821 -3.039 -4.970 1.00 94.69 205 SER A O 1
ATOM 1479 N N . ALA A 1 206 ? 6.934 -1.187 -5.562 1.00 96.75 206 ALA A N 1
ATOM 1480 C CA . ALA A 1 206 ? 5.794 -0.294 -5.381 1.00 96.75 206 ALA A CA 1
ATOM 1481 C C . ALA A 1 206 ? 4.760 -0.500 -6.502 1.00 96.75 206 ALA A C 1
ATOM 1483 O O . ALA A 1 206 ? 5.093 -0.459 -7.689 1.00 96.75 206 ALA A O 1
ATOM 1484 N N . LEU A 1 207 ? 3.486 -0.682 -6.136 1.00 96.38 207 LEU A N 1
ATOM 1485 C CA . LEU A 1 207 ? 2.447 -1.096 -7.088 1.00 96.38 207 LEU A CA 1
ATOM 1486 C C . LEU A 1 207 ? 2.174 -0.068 -8.195 1.00 96.38 207 LEU A C 1
ATOM 1488 O O . LEU A 1 207 ? 1.626 -0.435 -9.229 1.00 96.38 207 LEU A O 1
ATOM 1492 N N . MET A 1 208 ? 2.561 1.204 -8.030 1.00 96.31 208 MET A N 1
ATOM 1493 C CA . MET A 1 208 ? 2.378 2.211 -9.084 1.00 96.31 208 MET A CA 1
ATOM 1494 C C . MET A 1 208 ? 3.188 1.927 -10.356 1.00 96.31 208 MET A C 1
ATOM 1496 O O . MET A 1 208 ? 2.829 2.426 -11.421 1.00 96.31 208 MET A O 1
ATOM 1500 N N . PHE A 1 209 ? 4.271 1.149 -10.260 1.00 96.00 209 PHE A N 1
ATOM 1501 C CA . PHE A 1 209 ? 5.110 0.815 -11.411 1.00 96.00 209 PHE A CA 1
ATOM 1502 C C . PHE A 1 209 ? 4.580 -0.379 -12.209 1.00 96.00 209 PHE A C 1
ATOM 1504 O O . PHE A 1 209 ? 4.846 -0.479 -13.405 1.00 96.00 209 PHE A O 1
ATOM 1511 N N . GLU A 1 210 ? 3.798 -1.257 -11.581 1.00 93.94 210 GLU A N 1
ATOM 1512 C CA . GLU A 1 210 ? 3.324 -2.502 -12.190 1.00 93.94 210 GLU A CA 1
ATOM 1513 C C . GLU A 1 210 ? 2.509 -2.279 -13.484 1.00 93.94 210 GLU A C 1
ATOM 1515 O O . GLU A 1 210 ? 2.807 -2.948 -14.476 1.00 93.94 210 GLU A O 1
ATOM 1520 N N . PRO A 1 211 ? 1.563 -1.313 -13.566 1.00 93.12 211 PRO A N 1
ATOM 1521 C CA . PRO A 1 211 ? 0.775 -1.091 -14.782 1.00 93.12 211 PRO A CA 1
ATOM 1522 C C . PRO A 1 211 ? 1.564 -0.551 -15.980 1.00 93.12 211 PRO A C 1
ATOM 1524 O O . PRO A 1 211 ? 1.046 -0.568 -17.090 1.00 93.12 211 PRO A O 1
ATOM 1527 N N . VAL A 1 212 ? 2.774 -0.024 -15.760 1.00 92.50 212 VAL A N 1
ATOM 1528 C CA . VAL A 1 212 ? 3.578 0.667 -16.786 1.00 92.50 212 VAL A CA 1
ATOM 1529 C C . VAL A 1 212 ? 4.925 -0.004 -17.051 1.00 92.50 212 VAL A C 1
ATOM 1531 O O . VAL A 1 212 ? 5.718 0.514 -17.834 1.00 92.50 212 VAL A O 1
ATOM 1534 N N . LYS A 1 213 ? 5.210 -1.147 -16.415 1.00 91.12 213 LYS A N 1
ATOM 1535 C CA . LYS A 1 213 ? 6.518 -1.829 -16.471 1.00 91.12 213 LYS A CA 1
ATOM 1536 C C . LYS A 1 213 ? 6.928 -2.308 -17.870 1.00 91.12 213 LYS A C 1
ATOM 1538 O O . LYS A 1 213 ? 8.105 -2.550 -18.149 1.00 91.12 213 LYS A O 1
ATOM 1543 N N . ASP A 1 214 ? 5.959 -2.479 -18.763 1.00 89.00 214 ASP A N 1
ATOM 1544 C CA . ASP A 1 214 ? 6.159 -2.847 -20.164 1.00 89.00 214 ASP A CA 1
ATOM 1545 C C . ASP A 1 214 ? 6.703 -1.678 -21.001 1.00 89.00 214 ASP A C 1
ATOM 1547 O O . ASP A 1 214 ? 7.382 -1.903 -22.007 1.00 89.00 214 ASP A O 1
ATOM 1551 N N . ILE A 1 215 ? 6.515 -0.436 -20.555 1.00 88.81 215 ILE A N 1
ATOM 1552 C CA . ILE A 1 215 ? 6.930 0.770 -21.280 1.00 88.81 215 ILE A CA 1
ATOM 1553 C C . ILE A 1 215 ? 7.996 1.546 -20.509 1.00 88.81 215 ILE A C 1
ATOM 1555 O O . ILE A 1 215 ? 9.025 1.890 -21.089 1.00 88.81 215 ILE A O 1
ATOM 1559 N N . LEU A 1 216 ? 7.771 1.809 -19.223 1.00 89.31 216 LEU A N 1
ATOM 1560 C CA . LEU A 1 216 ? 8.599 2.669 -18.386 1.00 89.31 216 LEU A CA 1
ATOM 1561 C C . LEU A 1 216 ? 9.543 1.850 -17.506 1.00 89.31 216 LEU A C 1
ATOM 1563 O O . LEU A 1 216 ? 9.145 0.877 -16.868 1.00 89.31 216 LEU A O 1
ATOM 1567 N N . THR A 1 217 ? 10.802 2.280 -17.440 1.00 91.44 217 THR A N 1
ATOM 1568 C CA . THR A 1 217 ? 11.744 1.789 -16.430 1.00 91.44 217 THR A CA 1
ATOM 1569 C C . THR A 1 217 ? 11.530 2.533 -15.113 1.00 91.44 217 THR A C 1
ATOM 1571 O O . THR A 1 217 ? 11.270 3.738 -15.111 1.00 91.44 217 THR A O 1
ATOM 1574 N N . ILE A 1 218 ? 11.670 1.825 -13.992 1.00 94.50 218 ILE A N 1
ATOM 1575 C CA . ILE A 1 218 ? 11.713 2.441 -12.662 1.00 94.50 218 ILE A CA 1
ATOM 1576 C C . ILE A 1 218 ? 12.916 3.402 -12.618 1.00 94.50 218 ILE A C 1
ATOM 1578 O O . ILE A 1 218 ? 13.992 3.027 -13.093 1.00 94.50 218 ILE A O 1
ATOM 1582 N N . PRO A 1 219 ? 12.782 4.638 -12.095 1.00 92.50 219 PRO A N 1
ATOM 1583 C CA . PRO A 1 219 ? 13.913 5.561 -12.028 1.00 92.50 219 PRO A CA 1
ATOM 1584 C C . PRO A 1 219 ? 15.101 4.933 -11.287 1.00 92.50 219 PRO A C 1
ATOM 1586 O O . PRO A 1 219 ? 14.893 4.116 -10.404 1.00 92.50 219 PRO A O 1
ATOM 1589 N N . SER A 1 220 ? 16.327 5.315 -11.665 1.00 93.00 220 SER A N 1
ATOM 1590 C CA . SER A 1 220 ? 17.614 4.716 -11.246 1.00 93.00 220 SER A CA 1
ATOM 1591 C C . SER A 1 220 ? 17.910 3.284 -11.720 1.00 93.00 220 SER A C 1
ATOM 1593 O O . SER A 1 220 ? 19.071 2.877 -11.661 1.00 93.00 220 SER A O 1
ATOM 1595 N N . TYR A 1 221 ? 16.933 2.560 -12.274 1.00 92.12 221 TYR A N 1
ATOM 1596 C CA . TYR A 1 221 ? 17.153 1.253 -12.892 1.00 92.12 221 TYR A CA 1
ATOM 1597 C C . TYR A 1 221 ? 17.363 1.386 -14.403 1.00 92.12 221 TYR A C 1
ATOM 1599 O O . TYR A 1 221 ? 16.762 2.227 -15.072 1.00 92.12 221 TYR A O 1
ATOM 1607 N N . CYS A 1 222 ? 18.218 0.525 -14.953 1.00 87.88 222 CYS A N 1
ATOM 1608 C CA . CYS A 1 222 ? 18.420 0.397 -16.392 1.00 87.88 222 CYS A CA 1
ATOM 1609 C C . CYS A 1 222 ? 17.627 -0.796 -16.925 1.00 87.88 222 CYS A C 1
ATOM 1611 O O . CYS A 1 222 ? 17.450 -1.798 -16.238 1.00 87.88 222 CYS A O 1
ATOM 1613 N N . ARG A 1 223 ? 17.175 -0.696 -18.175 1.00 82.62 223 ARG A N 1
ATOM 1614 C CA . ARG A 1 223 ? 16.622 -1.831 -18.917 1.00 82.62 223 ARG A CA 1
ATOM 1615 C C . ARG A 1 223 ? 17.744 -2.524 -19.683 1.00 82.62 223 ARG A C 1
ATOM 1617 O O . ARG A 1 223 ? 18.667 -1.851 -20.133 1.00 82.62 223 ARG A O 1
ATOM 1624 N N . ASP A 1 224 ? 17.601 -3.820 -19.936 1.00 78.31 224 ASP A N 1
ATOM 1625 C CA . ASP A 1 224 ? 18.622 -4.609 -20.644 1.00 78.31 224 ASP A CA 1
ATOM 1626 C C . ASP A 1 224 ? 18.863 -4.168 -22.101 1.00 78.31 224 ASP A C 1
ATOM 1628 O O . ASP A 1 224 ? 19.862 -4.544 -22.710 1.00 78.31 224 ASP A O 1
ATOM 1632 N N . VAL A 1 225 ? 17.962 -3.362 -22.683 1.00 84.12 225 VAL A N 1
ATOM 1633 C CA . VAL A 1 225 ? 18.054 -2.897 -24.075 1.00 84.12 225 VAL A CA 1
ATOM 1634 C C . VAL A 1 225 ? 18.105 -1.364 -24.134 1.00 84.12 225 VAL A C 1
ATOM 1636 O O . VAL A 1 225 ? 17.116 -0.712 -23.772 1.00 84.12 225 VAL A O 1
ATOM 1639 N N . PRO A 1 226 ? 19.205 -0.763 -24.628 1.00 86.06 226 PRO A N 1
ATOM 1640 C CA . PRO A 1 226 ? 19.296 0.681 -24.815 1.00 86.06 226 PRO A CA 1
ATOM 1641 C C . PRO A 1 226 ? 18.345 1.165 -25.920 1.00 86.06 226 PRO A C 1
ATOM 1643 O O . PRO A 1 226 ? 17.895 0.393 -26.766 1.00 86.06 226 PRO A O 1
ATOM 1646 N N . PHE A 1 227 ? 18.034 2.464 -25.918 1.00 88.12 227 PHE A N 1
ATOM 1647 C CA . PHE A 1 227 ? 17.172 3.120 -26.914 1.00 88.12 227 PHE A CA 1
ATOM 1648 C C . PHE A 1 227 ? 15.738 2.574 -27.012 1.00 88.12 227 PHE A C 1
ATOM 1650 O O . PHE A 1 227 ? 15.042 2.849 -27.992 1.00 88.12 227 PHE A O 1
ATOM 1657 N N . TYR A 1 228 ? 15.251 1.836 -26.005 1.00 86.31 228 TYR A N 1
ATOM 1658 C CA . TYR A 1 228 ? 13.906 1.248 -26.027 1.00 86.31 228 TYR A CA 1
ATOM 1659 C C . TYR A 1 228 ? 12.797 2.290 -26.250 1.00 86.31 228 TYR A C 1
ATOM 1661 O O . TYR A 1 228 ? 11.797 1.977 -26.890 1.00 86.31 228 TYR A O 1
ATOM 1669 N N . TRP A 1 229 ? 13.009 3.523 -25.781 1.00 88.31 229 TRP A N 1
ATOM 1670 C CA . TRP A 1 229 ? 12.092 4.663 -25.885 1.00 88.31 229 TRP A CA 1
ATOM 1671 C C . TRP A 1 229 ? 11.851 5.159 -27.318 1.00 88.31 229 TRP A C 1
ATOM 1673 O O . TRP A 1 229 ? 10.939 5.945 -27.547 1.00 88.31 229 TRP A O 1
ATOM 1683 N N . THR A 1 230 ? 12.648 4.716 -28.295 1.00 92.00 230 THR A N 1
ATOM 1684 C CA . THR A 1 230 ? 12.451 5.061 -29.716 1.00 92.00 230 THR A CA 1
ATOM 1685 C C . THR A 1 230 ? 11.321 4.269 -30.376 1.00 92.00 230 THR A C 1
ATOM 1687 O O . THR A 1 230 ? 10.833 4.651 -31.439 1.00 92.00 230 THR A O 1
ATOM 1690 N N . ARG A 1 231 ? 10.889 3.160 -29.764 1.00 88.00 231 ARG A N 1
ATOM 1691 C CA . ARG A 1 231 ? 9.844 2.282 -30.296 1.00 88.00 231 ARG A CA 1
ATOM 1692 C C . ARG A 1 231 ? 8.492 2.655 -29.697 1.00 88.00 231 ARG A C 1
ATOM 1694 O O . ARG A 1 231 ? 8.364 2.753 -28.479 1.00 88.00 231 ARG A O 1
ATOM 1701 N N . LYS A 1 232 ? 7.473 2.810 -30.549 1.00 90.19 232 LYS A N 1
ATOM 1702 C CA . LYS A 1 232 ? 6.093 3.010 -30.090 1.00 90.19 232 LYS A CA 1
ATOM 1703 C C . LYS A 1 232 ? 5.613 1.751 -29.339 1.00 90.19 232 LYS A C 1
ATOM 1705 O O . LYS A 1 232 ? 5.779 0.653 -29.876 1.00 90.19 232 LYS A O 1
ATOM 1710 N N . PRO A 1 233 ? 5.007 1.883 -28.146 1.00 87.44 233 PRO A N 1
ATOM 1711 C CA . PRO A 1 233 ? 4.376 0.759 -27.461 1.00 87.44 233 PRO A CA 1
ATOM 1712 C C . PRO A 1 233 ? 3.253 0.135 -28.296 1.00 87.44 233 PRO A C 1
ATOM 1714 O O . PRO A 1 233 ? 2.535 0.838 -29.008 1.00 87.44 233 PRO A O 1
ATOM 1717 N N . ALA A 1 234 ? 3.079 -1.183 -28.199 1.00 84.00 234 ALA A N 1
ATOM 1718 C CA . ALA A 1 234 ? 2.102 -1.925 -29.004 1.00 84.00 234 ALA A CA 1
ATOM 1719 C C . ALA A 1 234 ? 0.632 -1.588 -28.671 1.00 84.00 234 ALA A C 1
ATOM 1721 O O . ALA A 1 234 ? -0.254 -1.822 -29.487 1.00 84.00 234 ALA A O 1
ATOM 1722 N N . ASN A 1 235 ? 0.385 -1.042 -27.481 1.00 76.69 235 ASN A N 1
ATOM 1723 C CA . ASN A 1 235 ? -0.918 -0.687 -26.915 1.00 76.69 235 ASN A CA 1
ATOM 1724 C C . ASN A 1 235 ? -1.177 0.836 -26.870 1.00 76.69 235 ASN A C 1
ATOM 1726 O O . ASN A 1 235 ? -2.145 1.254 -26.236 1.00 76.69 235 ASN A O 1
ATOM 1730 N N . ALA A 1 236 ? -0.322 1.649 -27.506 1.00 61.94 236 ALA A N 1
ATOM 1731 C CA . ALA A 1 236 ? -0.404 3.116 -27.509 1.00 61.94 236 ALA A CA 1
ATOM 1732 C C . ALA A 1 236 ? -1.166 3.710 -28.703 1.00 61.94 23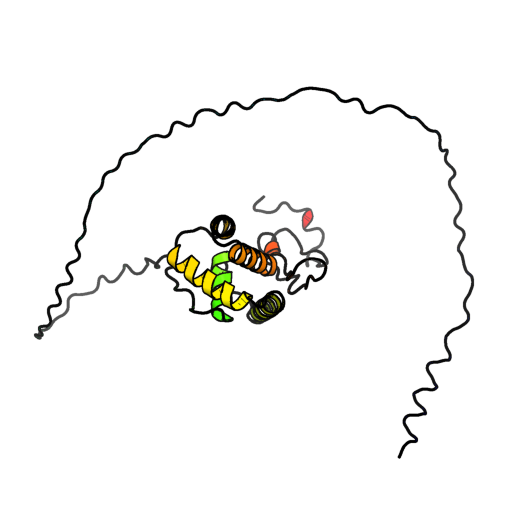6 ALA A C 1
ATOM 1734 O O . ALA A 1 236 ? -1.092 3.165 -29.832 1.00 61.94 236 ALA A O 1
#

InterPro domains:
  IPR024651 FAD-containing D-sorbitol dehydrogenase small subunit [PF12318] (53-233)

Radius of gyration: 33.22 Å; Cα contacts (8 Å, |Δi|>4): 143; chains: 1; bounding box: 91×96×63 Å

Foldseek 3Di:
DPPPVVVVVPPPPPPDDDDDDDDDDDDDDDDDDDDDDDDDDDDDDDPPPPDPDDPDDDDDDDDDPDDDDPPPDDDDDDDDDDDDDDDPPPDPDPPPPDPPQQDAFQDLSSLQSVLCQLVVDPDDDPVLSVLLSVLQCVQDVCLRVLSNVLSVVCNVVVPDHSVCSLVVCVVPPVVNSVSSVQSLCCQQVQWHHDPPDIDRSDQQRRPVCVVCVQPDDRPPDDDPDPPSNVDDDPVD

Organism: NCBI:txid1701573

Sequence (236 aa):
MTDVEQHAARTDAAHAGEAAHEVVQAAGIDDGAQGGSRPRTASGSGFIARSPCRRSWMLGALASAAGFAFSTAASHRAARGIGPVASLSHLAGISPAYADTLPAGGGFDAFIALSGKLTGHTSFDPVLGKRAYEALSKADSQFTQNVAALNAWLQSHGGVPSDIVTQALQAERPNLAKTVSAITRAWYLGLVGDAPNVQVIAYESALMFEPVKDILTIPSYCRDVPFYWTRKPANA

=== Feature glossary ===
Reading guide. The protein is described through the following features:

Foldseek 3Di. A 3Di character summarizes, for each residue, the relative orientation of the Cα frame of its nearest spatial neighbor. Because it encodes fold topology rather than chemistry, 3Di alignments detect remote structural similarity that sequence alignment misses.

Contact-map, Ramachandran, and PAE plots. Plot images: a contact map (which residues are close in 3D, as an N×N binary image), a Ramachandran scatter (backbone torsion angles, revealing secondary-structure composition at a glance), and — for AlphaFold structures — a PAE heatmap (pairwise prediction confidence).

Radius of gyration, Cα contacts, bounding box. Radius of gyration (Rg) is the root-mean-square distance of Cα atoms from their centroid — a single number for overall size and compactness. A globular domain of N residues has Rg ≈ 2.2·N^0.38 Å; an extended or disordered chain has a much larger Rg. The Cα contact count is the number of residue pairs whose Cα atoms are within 8 Å and are more than four positions apart in sequence — a standard proxy for tertiary packing density. The bounding box is the smallest axis-aligned box enclosing all Cα atoms.

Secondary structure (8-state, DSSP). Eight-state secondary structure (DSSP): H is the canonical α-helix, G the tighter 3₁₀-helix, I the wider π-helix; E/B are β-structure, T and S are turns and bends, and '-' is everything else. DSSP derives these from the pattern of main-chain N–H···O=C hydrogen bonds, not from the sequence.

B-factor. B-factor (Debye–Waller factor) reflects atomic displacement in the crystal lattice. It is an experimental observable (units Å²), not a prediction; low values mean the atom is pinned down, high values mean it moves or is heterogeneous across the crystal.

pLDDT. pLDDT is the predicted lDDT-Cα score: AlphaFold's confidence that the local environment of each residue (all inter-atomic distances within 15 Å) is correctly placed. It is a per-residue number between 0 and 100, with higher meaning more reliable.

Nearest PDB structures. Nearest PDB neighbors are the top structural matches found by Foldseek when searching this structure against the entire Protein Data Bank. Each hit reports a TM-score (0 to 1; >0.5 almost always implies the same fold) and an E-value. These are *structural* homologs — they may share no detectable sequence similarity.

Solvent-accessible surface area. Accessible surface area quantifies burial. A residue with SASA near zero is packed into the hydrophobic core; one with SASA >100 Å² sits on the surface. Computed here via the Shrake–Rupley numerical algorithm with a 1.4 Å probe.

Rendered structure images. Structure images are PyMOL renders from six orthogonal camera directions. Cartoon representation draws helices as coils and strands as arrows; sticks shows the backbone as bonds; surface shows the solvent-excluded envelope. Rainbow coloring maps sequence position to hue (blue→red, N→C); chain coloring assigns a distinct color per polypeptide.

Backbone torsions (φ/ψ). φ (phi) and ψ (psi) are the two rotatable backbone dihedrals per residue: φ is the C(i-1)–N–Cα–C torsion, ψ is the N–Cα–C–N(i+1) torsion, both in degrees on (−180°, 180°]. α-helical residues cluster near (−60°, −45°); β-strand residues near (−120°, +130°). A Ramachandran plot is simply a scatter of (φ, ψ) for every residue.

Predicted aligned error. Predicted Aligned Error (PAE) is an AlphaFold confidence matrix: entry (i, j) is the expected error in the position of residue j, in ångströms, when the prediction is superimposed on the true structure at residue i. Low PAE within a block of residues means that block is internally rigid and well-predicted; high PAE between two blocks means their relative placement is uncertain even if each block individually is confident.

mmCIF coordinates. Structure coordinates are given as an mmCIF _atom_site loop: one row per atom with element, residue name, chain id, sequence number, and x/y/z position in Å. Only the four main-chain atoms per residue are included here; side chains are omitted to keep the record compact.

InterPro / GO / CATH / organism. Database cross-references. InterPro integrates a dozen domain/family signature databases into unified entries with residue-range hits. GO terms attach function/process/location labels with evidence codes. CATH codes position the fold in a four-level structural taxonomy. Organism is the NCBI-taxonomy species name.

Secondary structure (3-state, P-SEA). SS3 is a coarse helix/strand/coil call (letters a/b/c) made by the P-SEA algorithm from inter-Cα distances and dihedrals. It is less detailed than DSSP but needs only Cα positions.

Sequence. Sequence gives the chain of amino acids in standard one-letter code (A=alanine, C=cysteine, …, Y=tyrosine), read N→C. It is the only feature that is directly encoded by the gene; all structural features are derived from the folded form of this sequence.